Protein AF-A0A1V4TL52-F1 (afdb_monomer)

Structure (mmCIF, N/CA/C/O backbone):
data_AF-A0A1V4TL52-F1
#
_entry.id   AF-A0A1V4TL52-F1
#
loop_
_atom_site.group_PDB
_atom_site.id
_atom_site.type_symbol
_atom_site.label_atom_id
_atom_site.label_alt_id
_atom_site.label_comp_id
_atom_site.label_asym_id
_atom_site.label_entity_id
_atom_site.label_seq_id
_atom_site.pdbx_PDB_ins_code
_atom_site.Cartn_x
_atom_site.Cartn_y
_atom_site.Cartn_z
_atom_site.occupancy
_atom_site.B_iso_or_equiv
_atom_site.auth_seq_id
_atom_site.auth_comp_id
_atom_site.auth_asym_id
_atom_site.auth_atom_id
_atom_site.pdbx_PDB_model_num
ATOM 1 N N . MET A 1 1 ? -13.283 58.866 75.489 1.00 41.91 1 MET A N 1
ATOM 2 C CA . MET A 1 1 ? -12.447 57.645 75.490 1.00 41.91 1 MET A CA 1
ATOM 3 C C . MET A 1 1 ? -13.257 56.533 74.838 1.00 41.91 1 MET A C 1
ATOM 5 O O . MET A 1 1 ? -14.297 56.174 75.373 1.00 41.91 1 MET A O 1
ATOM 9 N N . ALA A 1 2 ? -12.871 56.086 73.641 1.00 46.09 2 ALA A N 1
ATOM 10 C CA . ALA A 1 2 ? -13.630 55.109 72.857 1.00 46.09 2 ALA A CA 1
ATOM 11 C C . ALA A 1 2 ? -13.281 53.674 73.290 1.00 46.09 2 ALA A C 1
ATOM 13 O O . ALA A 1 2 ? -12.111 53.292 73.280 1.00 46.09 2 ALA A O 1
ATOM 14 N N . GLN A 1 3 ? -14.285 52.883 73.674 1.00 52.75 3 GLN A N 1
ATOM 15 C CA . GLN A 1 3 ? -14.111 51.468 74.007 1.00 52.75 3 GLN A CA 1
ATOM 16 C C . GLN A 1 3 ? -13.922 50.651 72.722 1.00 52.75 3 GLN A C 1
ATOM 18 O O . GLN A 1 3 ? -14.828 50.528 71.899 1.00 52.75 3 GLN A O 1
ATOM 23 N N . LYS A 1 4 ? -12.726 50.086 72.543 1.00 55.16 4 LYS A N 1
ATOM 24 C CA . LYS A 1 4 ? -12.417 49.138 71.467 1.00 55.16 4 LYS A CA 1
ATOM 25 C C . LYS A 1 4 ? -13.106 47.801 71.787 1.00 55.16 4 LYS A C 1
ATOM 27 O O . LYS A 1 4 ? -12.686 47.112 72.715 1.00 55.16 4 LYS A O 1
ATOM 32 N N . LYS A 1 5 ? -14.149 47.427 71.034 1.00 58.94 5 LYS A N 1
ATOM 33 C CA . LYS A 1 5 ? -14.728 46.070 71.080 1.00 58.94 5 LYS A CA 1
ATOM 34 C C . LYS A 1 5 ? -13.648 45.053 70.686 1.00 58.94 5 LYS A C 1
ATOM 36 O O . LYS A 1 5 ? -13.069 45.160 69.605 1.00 58.94 5 LYS A O 1
ATOM 41 N N . ARG A 1 6 ? -13.356 44.092 71.568 1.00 60.69 6 ARG A N 1
ATOM 42 C CA . ARG A 1 6 ? -12.510 42.930 71.254 1.00 60.69 6 ARG A CA 1
ATOM 43 C C . ARG A 1 6 ? -13.264 42.038 70.263 1.00 60.69 6 ARG A C 1
ATOM 45 O O . ARG A 1 6 ? -14.426 41.731 70.502 1.00 60.69 6 ARG A O 1
ATOM 52 N N . LYS A 1 7 ? -12.610 41.666 69.159 1.00 60.72 7 LYS A N 1
ATOM 53 C CA . LYS A 1 7 ? -13.097 40.624 68.245 1.00 60.72 7 LYS A CA 1
ATOM 54 C C . LYS A 1 7 ? -13.048 39.283 68.977 1.00 60.72 7 LYS A C 1
ATOM 56 O O . LYS A 1 7 ? -12.022 38.972 69.582 1.00 60.72 7 LYS A O 1
ATOM 61 N N . GLU A 1 8 ? -14.146 38.539 68.944 1.00 62.44 8 GLU A N 1
ATOM 62 C CA . GLU A 1 8 ? -14.187 37.154 69.416 1.00 62.44 8 GLU A CA 1
ATOM 63 C C . GLU A 1 8 ? -13.301 36.280 68.511 1.00 62.44 8 GLU A C 1
ATOM 65 O O . GLU A 1 8 ? -13.215 36.548 67.309 1.00 62.44 8 GLU A O 1
ATOM 70 N N . PRO A 1 9 ? -12.578 35.295 69.069 1.00 55.62 9 PRO A N 1
ATOM 71 C CA . PRO A 1 9 ? -11.719 34.425 68.279 1.00 55.62 9 PRO A CA 1
ATOM 72 C C . PRO A 1 9 ? -12.574 33.502 67.402 1.00 55.62 9 PRO A C 1
ATOM 74 O O . PRO A 1 9 ? -13.480 32.838 67.899 1.00 55.62 9 PRO A O 1
ATOM 77 N N . GLU A 1 10 ? -12.281 33.460 66.101 1.00 63.28 10 GLU A N 1
ATOM 78 C CA . GLU A 1 10 ? -12.898 32.519 65.162 1.00 63.28 10 GLU A CA 1
ATOM 79 C C . GLU A 1 10 ? -12.601 31.082 65.615 1.00 63.28 10 GLU A C 1
ATOM 81 O O . GLU A 1 10 ? -11.440 30.667 65.695 1.00 63.28 10 GLU A O 1
ATOM 86 N N . VAL A 1 11 ? -13.658 30.336 65.949 1.00 62.59 11 VAL A N 1
ATOM 87 C CA . VAL A 1 11 ? -13.583 28.910 66.271 1.00 62.59 11 VAL A CA 1
ATOM 88 C C . VAL A 1 11 ? -13.158 28.188 64.998 1.00 62.59 11 VAL A C 1
ATOM 90 O O . VAL A 1 11 ? -13.919 28.099 64.039 1.00 62.59 11 VAL A O 1
ATOM 93 N N . LYS A 1 12 ? -11.913 27.712 64.967 1.00 63.69 12 LYS A N 1
ATOM 94 C CA . LYS A 1 12 ? -11.440 26.828 63.905 1.00 63.69 12 LYS A CA 1
ATOM 95 C C . LYS A 1 12 ? -12.117 25.483 64.118 1.00 63.69 12 LYS A C 1
ATOM 97 O O . LYS A 1 12 ? -11.767 24.778 65.058 1.00 63.69 12 LYS A O 1
ATOM 102 N N . GLU A 1 13 ? -13.103 25.162 63.288 1.00 66.12 13 GLU A N 1
ATOM 103 C CA . GLU A 1 13 ? -13.654 23.812 63.238 1.00 66.12 13 GLU A CA 1
ATOM 104 C C . GLU A 1 13 ? -12.515 22.860 62.857 1.00 66.12 13 GLU A C 1
ATOM 106 O O . GLU A 1 13 ? -11.982 22.902 61.745 1.00 66.12 13 GLU A O 1
ATOM 111 N N . GLU A 1 14 ? -12.062 22.066 63.824 1.00 67.25 14 GLU A N 1
ATOM 112 C CA . GLU A 1 14 ? -11.074 21.023 63.587 1.00 67.25 14 GLU A CA 1
ATOM 113 C C . GLU A 1 14 ? -11.709 19.991 62.653 1.00 67.25 14 GLU A C 1
ATOM 115 O O . GLU A 1 14 ? -12.677 19.319 63.009 1.00 67.25 14 GLU A O 1
ATOM 120 N N . TYR A 1 15 ? -11.195 19.904 61.424 1.00 72.81 15 TYR A N 1
ATOM 121 C CA . TYR A 1 15 ? -11.652 18.924 60.447 1.00 72.81 15 TYR A CA 1
ATOM 122 C C . TYR A 1 15 ? -11.396 17.519 60.994 1.00 72.81 15 TYR A C 1
ATOM 124 O O . TYR A 1 15 ? -10.259 17.046 61.024 1.00 72.81 15 TYR A O 1
ATOM 132 N N . ASN A 1 16 ? -12.462 16.858 61.439 1.00 72.62 16 ASN A N 1
ATOM 133 C CA . ASN A 1 16 ? -12.396 15.485 61.904 1.00 72.62 16 ASN A CA 1
ATOM 134 C C . ASN A 1 16 ? -12.683 14.563 60.715 1.00 72.62 16 ASN A C 1
ATOM 136 O O . ASN A 1 16 ? -13.831 14.405 60.295 1.00 72.62 16 ASN A O 1
ATOM 140 N N . PHE A 1 17 ? -11.623 14.006 60.127 1.00 80.44 17 PHE A N 1
ATOM 141 C CA . PHE A 1 17 ? -11.746 13.061 59.022 1.00 80.44 17 PHE A CA 1
ATOM 142 C C . PHE A 1 17 ? -12.482 11.808 59.506 1.00 80.44 17 PHE A C 1
ATOM 144 O O . PHE A 1 17 ? -11.964 11.048 60.323 1.00 80.44 17 PHE A O 1
ATOM 151 N N . THR A 1 18 ? -13.684 11.580 58.982 1.00 79.81 18 THR A N 1
ATOM 152 C CA . THR A 1 18 ? -14.357 10.285 59.076 1.00 79.81 18 THR A CA 1
ATOM 153 C C . THR A 1 18 ? -14.133 9.561 57.751 1.00 79.81 18 THR A C 1
ATOM 155 O O . THR A 1 18 ? -14.510 10.095 56.703 1.00 79.81 18 THR A O 1
ATOM 158 N N . PRO A 1 19 ? -13.469 8.390 57.750 1.00 77.50 19 PRO A N 1
ATOM 159 C CA . PRO A 1 19 ? -13.332 7.603 56.536 1.00 77.50 19 PRO A CA 1
ATOM 160 C C . PRO A 1 19 ? -14.730 7.286 55.982 1.00 77.50 19 PRO A C 1
ATOM 162 O O . PRO A 1 19 ? -15.601 6.898 56.766 1.00 77.50 19 PRO A O 1
ATOM 165 N N . PRO A 1 20 ? -14.970 7.449 54.669 1.00 80.94 20 PRO A N 1
ATOM 166 C CA . PRO A 1 20 ? -16.205 6.990 54.049 1.00 80.94 20 PRO A CA 1
ATOM 167 C C . PRO A 1 20 ? -16.373 5.488 54.279 1.00 80.94 20 PRO A C 1
ATOM 169 O O . PRO A 1 20 ? -15.396 4.741 54.192 1.00 80.94 20 PRO A O 1
ATOM 172 N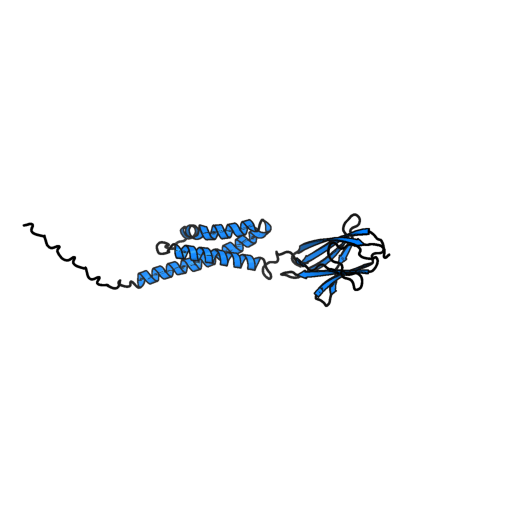 N . ASP A 1 21 ? -17.599 5.047 54.540 1.00 83.94 21 ASP A N 1
ATOM 173 C CA . ASP A 1 21 ? -17.884 3.623 54.697 1.00 83.94 21 ASP A CA 1
ATOM 174 C C . ASP A 1 21 ? -17.832 2.941 53.321 1.00 83.94 21 ASP A C 1
ATOM 176 O O . ASP A 1 21 ? -18.478 3.386 52.366 1.00 83.94 21 ASP A O 1
ATOM 180 N N . PHE A 1 22 ? -17.012 1.900 53.182 1.00 86.75 22 PHE A N 1
ATOM 181 C CA . PHE A 1 22 ? -16.813 1.225 51.901 1.00 86.75 22 PHE A CA 1
ATOM 182 C C . PHE A 1 22 ? -17.947 0.230 51.639 1.00 86.75 22 PHE A C 1
ATOM 184 O O . PHE A 1 22 ? -18.070 -0.785 52.322 1.00 86.75 22 PHE A O 1
ATOM 191 N N . ASN A 1 23 ? -18.763 0.498 50.618 1.00 89.06 23 ASN A N 1
ATOM 192 C CA . ASN A 1 23 ? -19.806 -0.423 50.174 1.00 89.06 23 ASN A CA 1
ATOM 193 C C . ASN A 1 23 ? -19.263 -1.401 49.120 1.00 89.06 23 ASN A C 1
ATOM 195 O O . ASN A 1 23 ? -19.214 -1.089 47.929 1.00 89.06 23 ASN A O 1
ATOM 199 N N . GLU A 1 24 ? -18.891 -2.605 49.558 1.00 88.88 24 GLU A N 1
ATOM 200 C CA . GLU A 1 24 ? -18.339 -3.661 48.698 1.00 88.88 24 GLU A CA 1
ATOM 201 C C . GLU A 1 24 ? -19.239 -4.014 47.506 1.00 88.88 24 GLU A C 1
ATOM 203 O O . GLU A 1 24 ? -18.756 -4.167 46.385 1.00 88.88 24 GLU A O 1
ATOM 208 N N . LYS A 1 25 ? -20.555 -4.144 47.718 1.00 88.81 25 LYS A N 1
ATOM 209 C CA . LYS A 1 25 ? -21.474 -4.621 46.675 1.00 88.81 25 LYS A CA 1
ATOM 210 C C . LYS A 1 25 ? -21.621 -3.608 45.542 1.00 88.81 25 LYS A C 1
ATOM 212 O O . LYS A 1 25 ? -21.533 -3.972 44.374 1.00 88.81 25 LYS A O 1
ATOM 217 N N . GLU A 1 26 ? -21.829 -2.346 45.896 1.00 86.38 26 GLU A N 1
ATOM 218 C CA . GLU A 1 26 ? -21.957 -1.251 44.931 1.00 86.38 26 GLU A CA 1
ATOM 219 C C . GLU A 1 26 ? -20.654 -1.040 44.153 1.00 86.38 26 GLU A C 1
ATOM 221 O O . GLU A 1 26 ? -20.673 -0.851 42.935 1.00 86.38 26 GLU A O 1
ATOM 226 N N . PHE A 1 27 ? -19.514 -1.154 44.841 1.00 87.88 27 PHE A N 1
ATOM 227 C CA . PHE A 1 27 ? -18.204 -1.123 44.206 1.00 87.88 27 PHE A CA 1
ATOM 228 C C . PHE A 1 27 ? -18.050 -2.245 43.168 1.00 87.88 27 PHE A C 1
ATOM 230 O O . PHE A 1 27 ? -17.696 -1.977 42.020 1.00 87.88 27 PHE A O 1
ATOM 237 N N . LEU A 1 28 ? -18.388 -3.488 43.531 1.00 89.94 28 LEU A N 1
ATOM 238 C CA . LEU A 1 28 ? -18.322 -4.629 42.613 1.00 89.94 28 LEU A CA 1
ATOM 239 C C . LEU A 1 28 ? -19.269 -4.472 41.413 1.00 89.94 28 LEU A C 1
ATOM 241 O O . LEU A 1 28 ? -18.884 -4.777 40.285 1.00 89.94 28 LEU A O 1
ATOM 245 N N . GLU A 1 29 ? -20.495 -3.985 41.615 1.00 89.31 29 GLU A N 1
ATOM 246 C CA . GLU A 1 29 ? -21.457 -3.747 40.528 1.00 89.31 29 GLU A CA 1
ATOM 247 C C . GLU A 1 29 ? -20.968 -2.664 39.549 1.00 89.31 29 GLU A C 1
ATOM 249 O O . GLU A 1 29 ? -21.075 -2.844 38.326 1.00 89.31 29 GLU A O 1
ATOM 254 N N . LYS A 1 30 ? -20.364 -1.581 40.061 1.00 88.38 30 LYS A N 1
ATOM 255 C CA . LYS A 1 30 ? -19.697 -0.553 39.245 1.00 88.38 30 LYS A CA 1
ATOM 256 C C . LYS A 1 30 ? -18.554 -1.155 38.427 1.00 88.38 30 LYS A C 1
ATOM 258 O O . LYS A 1 30 ? -18.523 -0.976 37.208 1.00 88.38 30 LYS A O 1
ATOM 263 N N . ASP A 1 31 ? -17.659 -1.906 39.061 1.00 89.31 31 ASP A N 1
ATOM 264 C CA . ASP A 1 31 ? -16.495 -2.501 38.396 1.00 89.31 31 ASP A CA 1
ATOM 265 C C . ASP A 1 31 ? -16.894 -3.518 37.321 1.00 89.31 31 ASP A C 1
ATOM 267 O O . ASP A 1 31 ? -16.340 -3.515 36.217 1.00 89.31 31 ASP A O 1
ATOM 271 N N . ILE A 1 32 ? -17.913 -4.343 37.581 1.00 90.00 32 ILE A N 1
ATOM 272 C CA . ILE A 1 32 ? -18.458 -5.282 36.590 1.00 90.00 32 ILE A CA 1
ATOM 273 C C . ILE A 1 32 ? -19.017 -4.521 35.385 1.00 90.00 32 ILE A C 1
ATOM 275 O O . ILE A 1 32 ? -18.804 -4.923 34.240 1.00 90.00 32 ILE A O 1
ATOM 279 N N . THR A 1 33 ? -19.731 -3.425 35.624 1.00 89.81 33 THR A N 1
ATOM 280 C CA . THR A 1 33 ? -20.352 -2.609 34.575 1.00 89.81 33 THR A CA 1
ATOM 281 C C . THR A 1 33 ? -19.311 -1.922 33.694 1.00 89.81 33 THR A C 1
ATOM 283 O O . THR A 1 33 ? -19.378 -1.998 32.462 1.00 89.81 33 THR A O 1
ATOM 286 N N . VAL A 1 34 ? -18.297 -1.314 34.311 1.00 90.50 34 VAL A N 1
ATOM 287 C CA . VAL A 1 34 ? -17.156 -0.724 33.603 1.00 90.50 34 VAL A CA 1
ATOM 288 C C . VAL A 1 34 ? -16.436 -1.792 32.778 1.00 90.50 34 VAL A C 1
ATOM 290 O O . VAL A 1 34 ? -16.244 -1.608 31.576 1.00 90.50 34 VAL A O 1
ATOM 293 N N . THR A 1 35 ? -16.128 -2.942 33.382 1.00 91.12 35 THR A N 1
ATOM 294 C CA . THR A 1 35 ? -15.457 -4.063 32.705 1.00 91.12 35 THR A CA 1
ATOM 295 C C . THR A 1 35 ? -16.255 -4.576 31.506 1.00 91.12 35 THR A C 1
ATOM 297 O O . THR A 1 35 ? -15.706 -4.735 30.416 1.00 91.12 35 THR A O 1
ATOM 300 N N . LYS A 1 36 ? -17.570 -4.777 31.659 1.00 91.88 36 LYS A N 1
ATOM 301 C CA . LYS A 1 36 ? -18.457 -5.173 30.552 1.00 91.88 36 LYS A CA 1
ATOM 302 C C . LYS A 1 36 ? -18.422 -4.159 29.415 1.00 91.88 36 LYS A C 1
ATOM 304 O O . LYS A 1 36 ? -18.361 -4.554 28.255 1.00 91.88 36 LYS A O 1
ATOM 309 N N . THR A 1 37 ? -18.425 -2.868 29.741 1.00 93.00 37 THR A N 1
ATOM 310 C CA . THR A 1 37 ? -18.363 -1.795 28.743 1.00 93.00 37 THR A CA 1
ATOM 311 C C . THR A 1 37 ? -17.054 -1.857 27.958 1.00 93.00 37 THR A C 1
ATOM 313 O O . THR A 1 37 ? -17.075 -1.759 26.733 1.00 93.00 37 THR A O 1
ATOM 316 N N . VAL A 1 38 ? -15.923 -2.099 28.625 1.00 93.81 38 VAL A N 1
ATOM 317 C CA . VAL A 1 38 ? -14.621 -2.289 27.962 1.00 93.81 38 VAL A CA 1
ATOM 318 C C . VAL A 1 38 ? -14.657 -3.493 27.013 1.00 93.81 38 VAL A C 1
ATOM 320 O O . VAL A 1 38 ? -14.319 -3.356 25.839 1.00 93.81 38 VAL A O 1
ATOM 323 N N . LEU A 1 39 ? -15.115 -4.657 27.488 1.00 95.00 39 LEU A N 1
ATOM 324 C CA . LEU A 1 39 ? -15.154 -5.889 26.689 1.00 95.00 39 LEU A CA 1
ATOM 325 C C . LEU A 1 39 ? -16.071 -5.767 25.466 1.00 95.00 39 LEU A C 1
ATOM 327 O O . LEU A 1 39 ? -15.687 -6.147 24.363 1.00 95.00 39 LEU A O 1
ATOM 331 N N . ILE A 1 40 ? -17.266 -5.200 25.642 1.00 95.06 40 ILE A N 1
ATOM 332 C CA . ILE A 1 40 ? -18.206 -4.975 24.537 1.00 95.06 40 ILE A CA 1
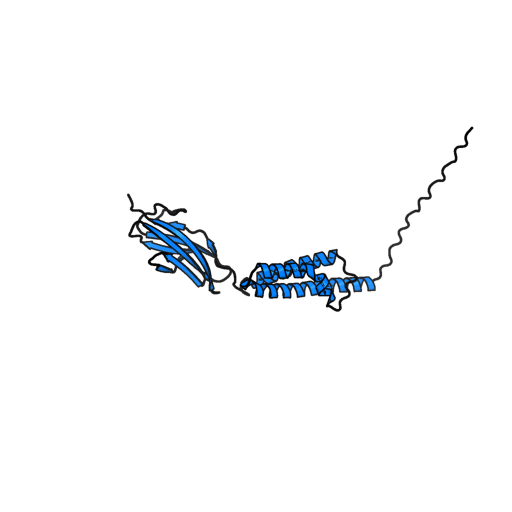ATOM 333 C C . ILE A 1 40 ? -17.630 -3.957 23.545 1.00 95.06 40 ILE A C 1
ATOM 335 O O . ILE A 1 40 ? -17.750 -4.160 22.340 1.00 95.06 40 ILE A O 1
ATOM 339 N N . SER A 1 41 ? -16.957 -2.903 24.020 1.00 96.69 41 SER A N 1
ATOM 340 C CA . SER A 1 41 ? -16.288 -1.931 23.143 1.00 96.69 41 SER A CA 1
ATOM 341 C C . SER A 1 41 ? -15.205 -2.601 22.299 1.00 96.69 41 SER A C 1
ATOM 343 O O . SER A 1 41 ? -15.131 -2.356 21.100 1.00 96.69 41 SER A O 1
ATOM 345 N N . ALA A 1 42 ? -14.409 -3.496 22.890 1.00 97.62 42 ALA A N 1
ATOM 346 C CA . ALA A 1 42 ? -13.421 -4.279 22.155 1.00 97.62 42 ALA A CA 1
ATOM 347 C C . ALA A 1 42 ? -14.064 -5.187 21.090 1.00 97.62 42 ALA A C 1
ATOM 349 O O . ALA A 1 42 ? -13.603 -5.212 19.952 1.00 97.62 42 ALA A O 1
ATOM 350 N N . LEU A 1 43 ? -15.159 -5.883 21.416 1.00 97.25 43 LEU A N 1
ATOM 351 C CA . LEU A 1 43 ? -15.884 -6.708 20.441 1.00 97.25 43 LEU A CA 1
ATOM 352 C C . LEU A 1 43 ? -16.464 -5.874 19.291 1.00 97.25 43 LEU A C 1
ATOM 354 O O . LEU A 1 43 ? -16.333 -6.252 18.128 1.00 97.25 43 LEU A O 1
ATOM 358 N N . LEU A 1 44 ? -17.066 -4.723 19.599 1.00 97.19 44 LEU A N 1
ATOM 359 C CA . LEU A 1 44 ? -17.563 -3.801 18.579 1.00 97.19 44 LEU A CA 1
ATOM 360 C C . LEU A 1 44 ? -16.421 -3.268 17.707 1.00 97.19 44 LEU A C 1
ATOM 362 O O . LEU A 1 44 ? -16.603 -3.148 16.501 1.00 97.19 44 LEU A O 1
ATOM 366 N N . ALA A 1 45 ? -15.245 -3.001 18.276 1.00 98.50 45 ALA A N 1
ATOM 367 C CA . ALA A 1 45 ? -14.082 -2.557 17.514 1.00 98.50 45 ALA A CA 1
ATOM 368 C C . ALA A 1 45 ? -13.642 -3.604 16.483 1.00 98.50 45 ALA A C 1
ATOM 370 O O . ALA A 1 45 ? -13.379 -3.255 15.336 1.00 98.50 45 ALA A O 1
ATOM 371 N N . VAL A 1 46 ? -13.638 -4.890 16.855 1.00 98.38 46 VAL A N 1
ATOM 372 C CA . VAL A 1 46 ? -13.363 -5.986 15.910 1.00 98.38 46 VAL A CA 1
ATOM 373 C C . VAL A 1 46 ? -14.390 -5.993 14.776 1.00 98.38 46 VAL A C 1
ATOM 375 O O . VAL A 1 46 ? -14.005 -6.044 13.611 1.00 98.38 46 VAL A O 1
ATOM 378 N N . ILE A 1 47 ? -15.684 -5.873 15.094 1.00 98.12 47 ILE A N 1
ATOM 379 C CA . ILE A 1 47 ? -16.752 -5.814 14.083 1.00 98.12 47 ILE A CA 1
ATOM 380 C C . ILE A 1 47 ? -16.544 -4.619 13.146 1.00 98.12 47 ILE A C 1
ATOM 382 O O . ILE A 1 47 ? -16.603 -4.778 11.932 1.00 98.12 47 ILE A O 1
ATOM 386 N N . PHE 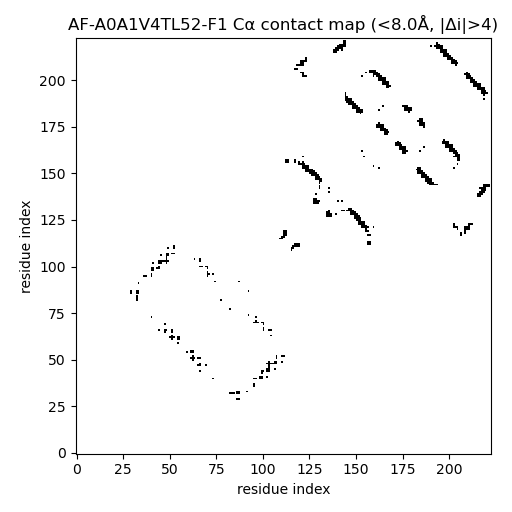A 1 48 ? -16.263 -3.433 13.686 1.00 98.38 48 PHE A N 1
ATOM 387 C CA . PHE A 1 48 ? -16.037 -2.231 12.886 1.00 98.38 48 PHE A CA 1
ATOM 388 C C . PHE A 1 48 ? -14.775 -2.328 12.026 1.00 98.38 48 PHE A C 1
ATOM 390 O O . PHE A 1 48 ? -14.809 -1.884 10.885 1.00 98.38 48 PHE A O 1
ATOM 397 N N . GLY A 1 49 ? -13.696 -2.942 12.523 1.00 98.25 49 GLY A N 1
ATOM 398 C CA . GLY A 1 49 ? -12.490 -3.203 11.732 1.00 98.25 49 GLY A CA 1
ATOM 399 C C . GLY A 1 49 ? -12.761 -4.137 10.548 1.00 98.25 49 GLY A C 1
ATOM 400 O O . GLY A 1 49 ? -12.332 -3.861 9.431 1.00 98.25 49 GLY A O 1
ATOM 401 N N . VAL A 1 50 ? -13.550 -5.195 10.762 1.00 97.50 50 VAL A N 1
ATOM 402 C CA . VAL A 1 50 ? -13.992 -6.105 9.690 1.00 97.50 50 VAL A CA 1
ATOM 403 C C . VAL A 1 50 ? -14.909 -5.390 8.693 1.00 97.50 50 VAL A C 1
ATOM 405 O O . VAL A 1 50 ? -14.753 -5.548 7.487 1.00 97.50 50 VAL A O 1
ATOM 408 N N . VAL A 1 51 ? -15.855 -4.571 9.162 1.00 97.19 51 VAL A N 1
ATOM 409 C CA . VAL A 1 51 ? -16.728 -3.791 8.269 1.00 97.19 51 VAL A CA 1
ATOM 410 C C . VAL A 1 51 ? -15.917 -2.772 7.464 1.00 97.19 51 VAL A C 1
ATOM 412 O O . VAL A 1 51 ? -16.159 -2.626 6.270 1.00 97.19 51 VAL A O 1
ATOM 415 N N . ALA A 1 52 ? -14.931 -2.110 8.077 1.00 97.38 52 ALA A N 1
ATOM 416 C CA . ALA A 1 52 ? -14.038 -1.181 7.390 1.00 97.38 52 ALA A CA 1
ATOM 417 C C . ALA A 1 52 ? -13.237 -1.875 6.277 1.00 97.38 52 ALA A C 1
ATOM 419 O O . ALA A 1 52 ? -13.123 -1.315 5.187 1.00 97.38 52 ALA A O 1
ATOM 420 N N . TYR A 1 53 ? -12.788 -3.117 6.494 1.00 95.88 53 TYR A N 1
ATOM 421 C CA . TYR A 1 53 ? -12.129 -3.920 5.460 1.00 95.88 53 TYR A CA 1
ATOM 422 C C . TYR A 1 53 ? -12.977 -4.047 4.186 1.00 95.88 53 TYR A C 1
ATOM 424 O O . TYR A 1 53 ? -12.491 -3.722 3.106 1.00 95.88 53 TYR A O 1
ATOM 432 N N . PHE A 1 54 ? -14.268 -4.367 4.303 1.00 93.56 54 PHE A N 1
ATOM 433 C CA . PHE A 1 54 ? -15.175 -4.459 3.147 1.00 93.56 54 PHE A CA 1
ATOM 434 C C . PHE A 1 54 ? -15.453 -3.125 2.437 1.00 93.56 54 PHE A C 1
ATOM 436 O O . PHE A 1 54 ? -16.033 -3.115 1.355 1.00 93.56 54 PHE A O 1
ATOM 443 N N . THR A 1 55 ? -15.069 -1.990 3.026 1.00 94.38 55 THR A N 1
ATOM 444 C CA . THR A 1 55 ? -15.194 -0.674 2.375 1.00 94.38 55 THR A CA 1
ATOM 445 C C . THR A 1 55 ? -13.938 -0.254 1.612 1.00 94.38 55 THR A C 1
ATOM 447 O O . THR A 1 55 ? -13.979 0.753 0.902 1.00 94.38 55 THR A O 1
ATOM 450 N N . THR A 1 56 ? -12.842 -1.014 1.733 1.00 90.06 56 THR A N 1
ATOM 451 C CA . THR A 1 56 ? -11.522 -0.657 1.186 1.00 90.06 56 THR A CA 1
ATOM 452 C C . THR A 1 56 ? -11.562 -0.491 -0.333 1.00 90.06 56 THR A C 1
ATOM 454 O O . THR A 1 56 ? -11.068 0.519 -0.829 1.00 90.06 56 THR A O 1
ATOM 457 N N . ASP A 1 57 ? -12.253 -1.389 -1.043 1.00 86.00 57 ASP A N 1
ATOM 458 C CA . ASP A 1 57 ? -12.379 -1.352 -2.510 1.00 86.00 57 ASP A CA 1
ATOM 459 C C . ASP A 1 57 ? -13.148 -0.123 -3.023 1.00 86.00 57 ASP A C 1
ATOM 461 O O . ASP A 1 57 ? -13.001 0.283 -4.173 1.00 86.00 57 ASP A O 1
ATOM 465 N N . ILE A 1 58 ? -13.995 0.478 -2.179 1.00 89.88 58 ILE A N 1
ATOM 466 C CA . ILE A 1 58 ? -14.768 1.674 -2.532 1.00 89.88 58 ILE A CA 1
ATOM 467 C C . ILE A 1 58 ? -13.934 2.921 -2.243 1.00 89.88 58 ILE A C 1
ATOM 469 O O . ILE A 1 58 ? -13.765 3.790 -3.098 1.00 89.88 58 ILE A O 1
ATOM 473 N N . SER A 1 59 ? -13.471 3.050 -1.000 1.00 90.69 59 SER A N 1
ATOM 474 C CA . SER A 1 59 ? -12.603 4.136 -0.567 1.00 90.69 59 SER A CA 1
ATOM 475 C C . SER A 1 59 ? -12.072 3.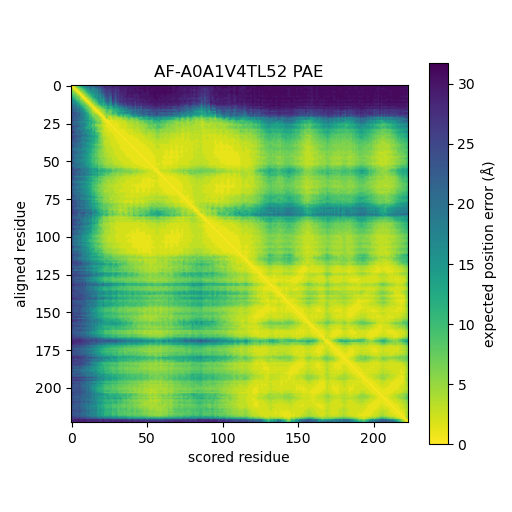861 0.832 1.00 90.69 59 SER A C 1
ATOM 477 O O . SER A 1 59 ? -12.843 3.744 1.789 1.00 90.69 59 SER A O 1
ATOM 479 N N . PHE A 1 60 ? -10.750 3.920 0.981 1.00 90.25 60 PHE A N 1
ATOM 480 C CA . PHE A 1 60 ? -10.085 3.873 2.283 1.00 90.25 60 PHE A CA 1
ATOM 481 C C . PHE A 1 60 ? -10.645 4.918 3.272 1.00 90.25 60 PHE A C 1
ATOM 483 O O . PHE A 1 60 ? -10.787 4.665 4.463 1.00 90.25 60 PHE A O 1
ATOM 490 N N . VAL A 1 61 ? -11.053 6.099 2.799 1.00 95.44 61 VAL A N 1
ATOM 491 C CA . VAL A 1 61 ? -11.578 7.157 3.681 1.00 95.44 61 VAL A CA 1
ATOM 492 C C . VAL A 1 61 ? -12.897 6.748 4.346 1.00 95.44 61 VAL A C 1
ATOM 494 O O . VAL A 1 61 ? -13.140 7.122 5.492 1.00 95.44 61 VAL A O 1
ATOM 497 N N . ILE A 1 62 ? -13.736 5.959 3.669 1.00 96.00 62 ILE A N 1
ATOM 498 C CA . ILE A 1 62 ? -15.026 5.509 4.212 1.00 96.00 62 ILE A CA 1
ATOM 499 C C . ILE A 1 62 ? -14.803 4.589 5.417 1.00 96.00 62 ILE A C 1
ATOM 501 O O . ILE A 1 62 ? -15.428 4.803 6.456 1.00 96.00 62 ILE A O 1
ATOM 505 N N . GLY A 1 63 ? -13.882 3.626 5.313 1.00 96.44 63 GLY A N 1
ATOM 506 C CA . GLY A 1 63 ? -13.530 2.729 6.417 1.00 96.44 63 GLY A CA 1
ATOM 507 C C . GLY A 1 63 ? -12.985 3.485 7.627 1.00 96.44 63 GLY A C 1
ATOM 508 O O . GLY A 1 63 ? -13.428 3.267 8.757 1.00 96.44 63 GLY A O 1
ATOM 509 N N . LEU A 1 64 ? -12.108 4.466 7.392 1.00 96.94 64 LEU A N 1
ATOM 510 C CA . LEU A 1 64 ? -11.568 5.305 8.461 1.00 96.94 64 LEU A CA 1
ATOM 511 C C . LEU A 1 64 ? -12.665 6.133 9.145 1.00 96.94 64 LEU A C 1
ATOM 513 O O . LEU A 1 64 ? -12.731 6.179 10.375 1.00 96.94 64 LEU A O 1
ATOM 517 N N . LEU A 1 65 ? -13.547 6.766 8.366 1.00 97.62 65 LEU A N 1
ATOM 518 C CA . LEU A 1 65 ? -14.672 7.530 8.906 1.00 97.62 65 LEU A CA 1
ATOM 519 C C . LEU A 1 65 ? -15.628 6.639 9.699 1.00 97.62 65 LEU A C 1
ATOM 521 O O . LEU A 1 65 ? -16.086 7.057 10.758 1.00 97.62 65 LEU A O 1
ATOM 525 N N . LEU A 1 66 ? -15.893 5.415 9.240 1.00 97.56 66 LEU A N 1
ATOM 526 C CA . LEU A 1 66 ? -16.729 4.448 9.949 1.00 97.56 66 LEU A CA 1
ATOM 527 C C . LEU A 1 66 ? -16.159 4.125 11.337 1.00 97.56 66 LEU A C 1
ATOM 529 O O . LEU A 1 66 ? -16.905 4.119 12.317 1.00 97.56 66 LEU A O 1
ATOM 533 N N . ILE A 1 67 ? -14.841 3.940 11.450 1.00 98.25 67 ILE A N 1
ATOM 534 C CA . ILE A 1 67 ? -14.168 3.697 12.734 1.00 98.25 67 ILE A CA 1
ATOM 535 C C . ILE A 1 67 ? -14.207 4.945 13.628 1.00 98.25 67 ILE A C 1
ATOM 537 O O . ILE A 1 67 ? -14.537 4.837 14.809 1.00 98.25 67 ILE A O 1
ATOM 541 N N . VAL A 1 68 ? -13.911 6.134 13.090 1.00 97.94 68 VAL A N 1
ATOM 542 C CA . VAL A 1 68 ? -13.932 7.394 13.861 1.00 97.94 68 VAL A CA 1
ATOM 543 C C . VAL A 1 68 ? -15.339 7.701 14.371 1.00 97.94 68 VAL A C 1
ATOM 545 O O . VAL A 1 68 ? -15.525 7.983 15.556 1.00 97.94 68 VAL A O 1
ATOM 548 N N . VAL A 1 69 ? -16.342 7.613 13.494 1.00 97.50 69 VAL A N 1
ATOM 549 C CA . VAL A 1 69 ? -17.746 7.811 13.862 1.00 97.50 69 VAL A CA 1
ATOM 550 C C . VAL A 1 69 ? -18.172 6.751 14.867 1.00 97.50 69 VAL A C 1
ATOM 552 O O . VAL A 1 69 ? -18.798 7.114 15.851 1.00 97.50 69 VAL A O 1
ATOM 555 N N . GLY A 1 70 ? -17.783 5.484 14.697 1.00 96.94 70 GLY A N 1
ATOM 556 C CA . GLY A 1 70 ? -18.043 4.420 15.671 1.00 96.94 70 GLY A CA 1
ATOM 557 C C . GLY A 1 70 ? -17.456 4.708 17.056 1.00 96.94 70 GLY A C 1
ATOM 558 O O . GLY A 1 70 ? -18.154 4.569 18.059 1.00 96.94 70 GLY A O 1
ATOM 559 N N . ALA A 1 71 ? -16.211 5.191 17.116 1.00 97.00 71 ALA A N 1
ATOM 560 C CA . ALA A 1 71 ? -15.529 5.535 18.364 1.00 97.00 71 ALA A CA 1
ATOM 561 C C . ALA A 1 71 ? -16.222 6.687 19.108 1.00 97.00 71 ALA A C 1
ATOM 563 O O . ALA A 1 71 ? -16.409 6.622 20.323 1.00 97.00 71 ALA A O 1
ATOM 564 N N . VAL A 1 72 ? -16.639 7.731 18.383 1.00 95.62 72 VAL A N 1
ATOM 565 C CA . VAL A 1 72 ? -17.398 8.854 18.957 1.00 95.62 72 VAL A CA 1
ATOM 566 C C . VAL A 1 72 ? -18.807 8.400 19.339 1.00 95.62 72 VAL A C 1
ATOM 568 O O . VAL A 1 72 ? -19.274 8.692 20.438 1.00 95.62 72 VAL A O 1
ATOM 571 N N . ALA A 1 73 ? -19.467 7.637 18.465 1.00 95.12 73 ALA A N 1
ATOM 572 C CA . ALA A 1 73 ? -20.836 7.163 18.624 1.00 95.12 73 ALA A CA 1
ATOM 573 C C . ALA A 1 73 ? -20.993 6.069 19.696 1.00 95.12 73 ALA A C 1
ATOM 575 O O . ALA A 1 73 ? -22.120 5.709 20.033 1.00 95.12 73 ALA A O 1
ATOM 576 N N . LEU A 1 74 ? -19.894 5.555 20.259 1.00 93.94 74 LEU A N 1
ATOM 577 C CA . LEU A 1 74 ? -19.871 4.389 21.141 1.00 93.94 74 LEU A CA 1
ATOM 578 C C . LEU A 1 74 ? -20.887 4.501 22.284 1.00 93.94 74 LEU A C 1
ATOM 580 O O . LEU A 1 74 ? -21.699 3.602 22.479 1.00 93.94 74 LEU A O 1
ATOM 584 N N . LYS A 1 75 ? -20.939 5.648 22.972 1.00 91.06 75 LYS A N 1
ATOM 585 C CA . LYS A 1 75 ? -21.909 5.882 24.056 1.00 91.06 75 LYS A CA 1
ATOM 586 C C . LYS A 1 75 ? -23.364 5.724 23.598 1.00 91.06 75 LYS A C 1
ATOM 588 O O . LYS A 1 75 ? -24.175 5.188 24.347 1.00 91.06 75 LYS A O 1
ATOM 593 N N . TRP A 1 76 ? -23.696 6.181 22.391 1.00 91.88 76 TRP A N 1
ATOM 594 C CA . TRP A 1 76 ? -25.037 6.051 21.818 1.00 91.88 76 TRP A CA 1
ATOM 595 C C . TRP A 1 76 ? -25.330 4.618 21.367 1.00 91.88 76 TRP A C 1
ATOM 597 O O . TRP A 1 76 ? -26.442 4.143 21.563 1.00 91.88 76 TRP A O 1
ATOM 607 N N . ILE A 1 77 ? -24.336 3.894 20.844 1.00 91.31 77 ILE A N 1
ATOM 608 C CA . ILE A 1 77 ? -24.476 2.472 20.489 1.00 91.31 77 ILE A CA 1
ATOM 609 C C . ILE A 1 77 ? -24.843 1.645 21.730 1.00 91.31 77 ILE A C 1
ATOM 611 O O . ILE A 1 77 ? -25.742 0.807 21.681 1.00 91.31 77 ILE A O 1
ATOM 615 N N . PHE A 1 78 ? -24.208 1.924 22.871 1.00 91.00 78 PHE A N 1
ATOM 616 C CA . PHE A 1 78 ? -24.493 1.232 24.129 1.00 91.00 78 PHE A CA 1
ATOM 617 C C . PHE A 1 78 ? -25.905 1.479 24.678 1.00 91.00 78 PHE A C 1
ATOM 619 O O . PHE A 1 78 ? -26.396 0.639 25.426 1.00 91.00 78 PHE A O 1
ATOM 626 N N . GLN A 1 79 ? -26.591 2.564 24.298 1.00 87.88 79 GLN A N 1
ATOM 627 C CA . GLN A 1 79 ? -27.981 2.809 24.724 1.00 87.88 79 GLN A CA 1
ATOM 628 C C . GLN A 1 79 ? -28.963 1.764 24.180 1.00 87.88 79 GLN A C 1
ATOM 630 O O . GLN A 1 79 ? -30.052 1.605 24.726 1.00 87.88 79 GLN A O 1
ATOM 635 N N . PHE A 1 80 ? -28.583 1.040 23.126 1.00 88.00 80 PHE A N 1
ATOM 636 C CA . PHE A 1 80 ? -29.373 -0.057 22.569 1.00 88.00 80 PHE A CA 1
ATOM 637 C C . PHE A 1 80 ? -29.113 -1.402 23.261 1.00 88.00 80 PHE A C 1
ATOM 639 O O . PHE A 1 80 ? -29.773 -2.391 22.943 1.00 88.00 80 PHE A O 1
ATOM 646 N N . LEU A 1 81 ? -28.162 -1.459 24.198 1.00 88.31 81 LEU A N 1
ATOM 647 C CA . LEU A 1 81 ? -27.815 -2.667 24.936 1.00 88.31 81 LEU A CA 1
ATOM 648 C C . LEU A 1 81 ? -28.416 -2.629 26.349 1.00 88.31 81 LEU A C 1
ATOM 650 O O . LEU A 1 81 ? -28.508 -1.560 26.952 1.00 88.31 81 LEU A O 1
ATOM 654 N N . PRO A 1 82 ? -28.786 -3.786 26.926 1.00 85.75 82 PRO A N 1
ATOM 655 C CA . PRO A 1 82 ? -29.322 -3.873 28.283 1.00 85.75 82 PRO A CA 1
ATOM 656 C C . PRO A 1 82 ? -28.200 -3.771 29.337 1.00 85.75 82 PRO A C 1
ATOM 658 O O . PRO A 1 82 ? -27.997 -4.681 30.139 1.00 85.75 82 PRO A O 1
ATOM 661 N N . VAL A 1 83 ? -27.424 -2.684 29.305 1.00 84.31 83 VAL A N 1
ATOM 662 C CA . VAL A 1 83 ? -26.318 -2.400 30.231 1.00 84.31 83 VAL A CA 1
ATOM 663 C C . VAL A 1 83 ? -26.608 -1.080 30.935 1.00 84.31 83 VAL A C 1
ATOM 665 O O . VAL A 1 83 ? -26.927 -0.088 30.285 1.00 84.31 83 VAL A O 1
ATOM 668 N N . ASP A 1 84 ? -26.496 -1.056 32.262 1.00 85.06 84 ASP A N 1
ATOM 669 C CA . ASP A 1 84 ? -26.598 0.191 33.016 1.00 85.06 84 ASP A CA 1
ATOM 670 C C . ASP A 1 84 ? -25.344 1.041 32.772 1.00 85.06 84 ASP A C 1
ATOM 672 O O . ASP A 1 84 ? -24.230 0.586 32.989 1.00 85.06 84 ASP A O 1
ATOM 676 N N . LEU A 1 85 ? -25.508 2.269 32.283 1.00 85.25 85 LEU A N 1
ATOM 677 C CA . LEU A 1 85 ? -24.396 3.168 31.954 1.00 85.25 85 LEU A CA 1
ATOM 678 C C . LEU A 1 85 ? -24.212 4.278 32.998 1.00 85.25 85 LEU A C 1
ATOM 680 O 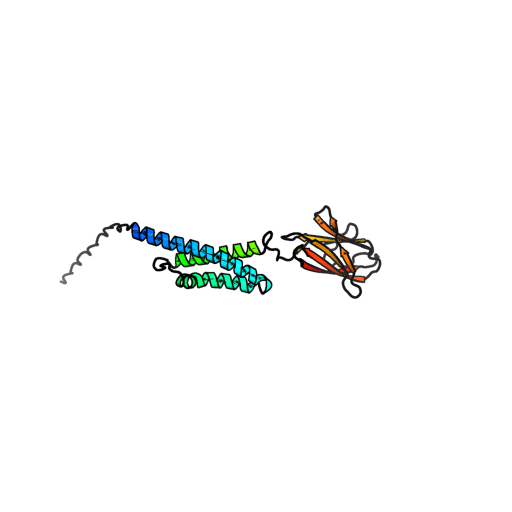O . LEU A 1 85 ? -23.342 5.133 32.827 1.00 85.25 85 LEU A O 1
ATOM 684 N N . SER A 1 86 ? -25.031 4.295 34.054 1.00 82.75 86 SER A N 1
ATOM 685 C CA . SER A 1 86 ? -25.064 5.364 35.062 1.00 82.75 86 SER A CA 1
ATOM 686 C C . SER A 1 86 ? -23.744 5.515 35.821 1.00 82.75 86 SER A C 1
ATOM 688 O O . SER A 1 86 ? -23.346 6.625 36.172 1.00 82.75 86 SER A O 1
ATOM 690 N N . SER A 1 87 ? -23.035 4.405 36.014 1.00 81.81 87 SER A N 1
ATOM 691 C CA . SER A 1 87 ? -21.778 4.330 36.755 1.00 81.81 87 SER A CA 1
ATOM 692 C C . SER A 1 87 ? -20.529 4.596 35.901 1.00 81.81 87 SER A C 1
ATOM 694 O O . SER A 1 87 ? -19.419 4.658 36.437 1.00 81.81 87 SER A O 1
ATOM 696 N N . VAL A 1 88 ? -20.687 4.775 34.580 1.00 87.44 88 VAL A N 1
ATOM 697 C CA . VAL A 1 88 ? -19.569 4.940 33.640 1.00 87.44 88 VAL A CA 1
ATOM 698 C C . VAL A 1 88 ? -19.212 6.415 33.460 1.00 87.44 88 VAL A C 1
ATOM 700 O O . VAL A 1 88 ? -19.953 7.209 32.877 1.00 87.44 88 VAL A O 1
ATOM 703 N N . GLU A 1 89 ? -18.016 6.772 33.914 1.00 91.00 89 GLU A N 1
ATOM 704 C CA . GLU A 1 89 ? -17.482 8.129 33.839 1.00 91.00 89 GLU A CA 1
ATOM 705 C C . GLU A 1 89 ? -17.071 8.525 32.410 1.00 91.00 89 GLU A C 1
ATOM 707 O O . GLU A 1 89 ? -16.690 7.698 31.580 1.00 91.00 89 GLU A O 1
ATOM 712 N N . ILE A 1 90 ? -17.067 9.831 32.121 1.00 89.75 90 ILE A N 1
ATOM 713 C CA . ILE A 1 90 ? -16.665 10.358 30.804 1.00 89.75 90 ILE A CA 1
ATOM 714 C C . ILE A 1 90 ? -15.217 10.002 30.432 1.00 89.75 90 ILE A C 1
ATOM 716 O O . ILE A 1 90 ? -14.914 9.781 29.262 1.00 89.75 90 ILE A O 1
ATOM 720 N N . LYS A 1 91 ? -14.323 9.898 31.426 1.00 91.12 91 LYS A N 1
ATOM 721 C CA . LYS A 1 91 ? -12.928 9.480 31.221 1.00 91.12 91 LYS A CA 1
ATOM 722 C C . LYS A 1 91 ? -12.849 8.037 30.724 1.00 91.12 91 LYS A C 1
ATOM 724 O O . LYS A 1 91 ? -12.078 7.753 29.814 1.00 91.12 91 LYS A O 1
ATOM 729 N N . THR A 1 92 ? -13.684 7.157 31.273 1.00 92.56 92 THR A N 1
ATOM 730 C CA . THR A 1 92 ? -13.805 5.764 30.830 1.00 92.56 92 THR A CA 1
ATOM 731 C C . THR A 1 92 ? -14.321 5.696 29.399 1.00 92.56 92 THR A C 1
ATOM 733 O O . THR A 1 92 ? -13.783 4.943 28.597 1.00 92.56 92 THR A O 1
ATOM 736 N N . TRP A 1 93 ? -15.296 6.534 29.034 1.00 93.06 93 TRP A N 1
ATOM 737 C CA . TRP A 1 93 ? -15.770 6.626 27.648 1.00 93.06 93 TRP A CA 1
ATOM 738 C C . TRP A 1 93 ? -14.688 7.085 26.676 1.00 93.06 93 TRP A C 1
ATOM 740 O O . TRP A 1 93 ? -14.563 6.507 25.601 1.00 93.06 93 TRP A O 1
ATOM 750 N N . LEU A 1 94 ? -13.887 8.083 27.057 1.00 94.75 94 LEU A N 1
ATOM 751 C CA . LEU A 1 94 ? -12.762 8.537 26.242 1.00 94.75 94 LEU A CA 1
ATOM 752 C C . LEU A 1 94 ? -11.729 7.415 26.047 1.00 94.75 94 LEU A C 1
ATOM 754 O O . LEU A 1 94 ? -11.282 7.182 24.927 1.00 94.75 94 LEU A O 1
ATOM 758 N N . GLY A 1 95 ? -11.397 6.691 27.122 1.00 96.06 95 GLY A N 1
ATOM 759 C CA . GLY A 1 95 ? -10.504 5.532 27.068 1.00 96.06 95 GLY A CA 1
ATOM 760 C C . GLY A 1 95 ? -11.048 4.409 26.183 1.00 96.06 95 GLY A C 1
ATOM 761 O O . GLY A 1 95 ? -10.328 3.900 25.328 1.00 96.06 95 GLY A O 1
ATOM 762 N N . ASN A 1 96 ? -12.331 4.074 26.325 1.00 96.12 96 ASN A N 1
ATOM 763 C CA . ASN A 1 96 ? -12.993 3.061 25.504 1.00 96.12 96 ASN A CA 1
ATOM 764 C C . ASN A 1 96 ? -13.068 3.475 24.033 1.00 96.12 96 ASN A C 1
ATOM 766 O O . ASN A 1 96 ? -12.841 2.637 23.171 1.00 96.12 96 ASN A O 1
ATOM 770 N N . GLY A 1 97 ? -13.330 4.751 23.737 1.00 96.81 97 GLY A N 1
ATOM 771 C CA . GLY A 1 97 ? -13.315 5.282 22.374 1.00 96.81 97 GLY A CA 1
ATOM 772 C C . GLY A 1 97 ? -11.927 5.208 21.735 1.00 96.81 97 GLY A C 1
ATOM 773 O O . GLY A 1 97 ? -11.801 4.774 20.593 1.00 96.81 97 GLY A O 1
ATOM 774 N N . ALA A 1 98 ? -10.871 5.557 22.479 1.00 97.88 98 ALA A N 1
ATOM 775 C CA . ALA A 1 98 ? -9.494 5.424 22.003 1.00 97.88 98 ALA A CA 1
ATOM 776 C C . ALA A 1 98 ? -9.107 3.954 21.772 1.00 97.88 98 ALA A C 1
ATOM 778 O O . ALA A 1 98 ? -8.591 3.615 20.708 1.00 97.88 98 ALA A O 1
ATOM 779 N N . MET A 1 99 ? -9.403 3.072 22.734 1.00 97.88 99 MET A N 1
ATOM 780 C CA . MET A 1 99 ? -9.179 1.629 22.602 1.00 97.88 99 MET A CA 1
ATOM 781 C C . MET A 1 99 ? -9.926 1.066 21.393 1.00 97.88 99 MET A C 1
ATOM 783 O O . MET A 1 99 ? -9.341 0.352 20.586 1.00 97.88 99 MET A O 1
ATOM 787 N N . PHE A 1 100 ? -11.200 1.426 21.240 1.00 98.50 100 PHE A N 1
ATOM 788 C CA . PHE A 1 100 ? -12.014 1.034 20.100 1.00 98.50 100 PHE A CA 1
ATOM 789 C C . PHE A 1 100 ? -11.371 1.469 18.785 1.00 98.50 100 PHE A C 1
ATOM 791 O O . PHE A 1 100 ? -11.211 0.647 17.890 1.00 98.50 100 PHE A O 1
ATOM 798 N N . PHE A 1 101 ? -10.972 2.740 18.674 1.00 98.50 101 PHE A N 1
ATOM 799 C CA . PHE A 1 101 ? -10.373 3.283 17.458 1.00 98.50 101 PHE A CA 1
ATOM 800 C C . PHE A 1 101 ? -9.108 2.512 17.066 1.00 98.50 101 PHE A C 1
ATOM 802 O O . PHE A 1 101 ? -9.009 2.037 15.937 1.00 98.50 101 PHE A O 1
ATOM 809 N N . PHE A 1 102 ? -8.163 2.340 17.996 1.00 98.56 102 PHE A N 1
ATOM 810 C CA . PHE A 1 102 ? -6.900 1.664 17.698 1.00 98.56 102 PHE A CA 1
ATOM 811 C C . PHE A 1 102 ? -7.067 0.164 17.469 1.00 98.56 102 PHE A C 1
ATOM 813 O O . PHE A 1 102 ? -6.401 -0.384 16.595 1.00 98.56 102 PHE A O 1
ATOM 820 N N . LEU A 1 103 ? -7.961 -0.503 18.205 1.00 98.56 103 LEU A N 1
ATOM 821 C CA . LEU A 1 103 ? -8.227 -1.923 17.996 1.00 98.56 103 LEU A CA 1
ATOM 822 C C . LEU A 1 103 ? -8.918 -2.161 16.649 1.00 98.56 103 LEU A C 1
ATOM 824 O O . LEU A 1 103 ? -8.494 -3.037 15.903 1.00 98.56 103 LEU A O 1
ATOM 828 N N . ALA A 1 104 ? -9.928 -1.359 16.303 1.00 98.62 104 ALA A N 1
ATOM 829 C CA . ALA A 1 104 ? -10.603 -1.446 15.010 1.00 98.62 104 ALA A CA 1
ATOM 830 C C . ALA A 1 104 ? -9.637 -1.157 13.854 1.00 98.62 104 ALA A C 1
ATOM 832 O O . ALA A 1 104 ? -9.615 -1.900 12.875 1.00 98.62 104 ALA A O 1
ATOM 833 N N . LEU A 1 105 ? -8.797 -0.125 13.992 1.00 98.12 105 LEU A N 1
ATOM 834 C CA . LEU A 1 105 ? -7.756 0.197 13.018 1.00 98.12 105 LEU A CA 1
ATOM 835 C C . LEU A 1 105 ? -6.741 -0.947 12.885 1.00 98.12 105 LEU A C 1
ATOM 837 O O . LEU A 1 105 ? -6.393 -1.318 11.772 1.00 98.12 105 LEU A O 1
ATOM 841 N N . GLY A 1 106 ? -6.300 -1.536 13.999 1.00 97.81 106 GLY A N 1
ATOM 842 C CA . GLY A 1 106 ? -5.369 -2.666 14.000 1.00 97.81 106 GLY A CA 1
ATOM 843 C C . GLY A 1 106 ? -5.946 -3.911 13.326 1.00 97.81 106 GLY A C 1
ATOM 844 O O . GLY A 1 106 ? -5.259 -4.542 12.529 1.00 97.81 106 GLY A O 1
ATOM 845 N N . ILE A 1 107 ? -7.219 -4.230 13.585 1.00 98.06 107 ILE A N 1
ATOM 846 C CA . ILE A 1 107 ? -7.933 -5.318 12.901 1.00 98.06 107 ILE A CA 1
ATOM 847 C C . ILE A 1 107 ? -8.038 -5.033 11.406 1.00 98.06 107 ILE A C 1
ATOM 849 O O . ILE A 1 107 ? -7.763 -5.915 10.601 1.00 98.06 107 ILE A O 1
ATOM 853 N N . TRP A 1 108 ? -8.384 -3.805 11.025 1.00 97.25 108 TRP A N 1
ATOM 854 C CA . TRP A 1 108 ? -8.486 -3.439 9.618 1.00 97.25 108 TRP A CA 1
ATOM 855 C C . TRP A 1 108 ? -7.133 -3.553 8.903 1.00 97.25 108 TRP A C 1
ATOM 857 O O . TRP A 1 108 ? -7.053 -4.229 7.885 1.00 97.25 108 TRP A O 1
ATOM 867 N N . VAL A 1 109 ? -6.054 -3.003 9.472 1.00 94.44 109 VAL A N 1
ATOM 868 C CA . VAL A 1 109 ? -4.690 -3.121 8.919 1.00 94.44 109 VAL A CA 1
ATOM 869 C C . VAL A 1 109 ? -4.250 -4.580 8.799 1.00 94.44 109 VAL A C 1
ATOM 871 O O . VAL A 1 109 ? -3.652 -4.955 7.793 1.00 94.44 109 VAL A O 1
ATOM 874 N N . LEU A 1 110 ? -4.558 -5.414 9.795 1.00 95.19 110 LEU A N 1
ATOM 875 C CA . LEU A 1 110 ? -4.259 -6.844 9.753 1.00 95.19 110 LEU A CA 1
ATOM 876 C C . LEU A 1 110 ? -4.977 -7.536 8.588 1.00 95.19 110 LEU A C 1
ATOM 878 O O . LEU A 1 110 ? -4.368 -8.365 7.922 1.00 95.19 110 LEU A O 1
ATOM 882 N N . LEU A 1 111 ? -6.239 -7.187 8.324 1.00 95.12 111 LEU A N 1
ATOM 883 C CA . LEU A 1 111 ? -7.023 -7.773 7.233 1.00 95.12 111 LEU A CA 1
ATOM 884 C C . LEU A 1 111 ? -6.573 -7.312 5.840 1.00 95.12 111 LEU A C 1
ATOM 886 O O . LEU A 1 111 ? -6.795 -8.030 4.873 1.00 95.12 111 LEU A O 1
ATOM 890 N N . LEU A 1 112 ? -5.933 -6.144 5.726 1.00 91.94 112 LEU A N 1
ATOM 891 C CA . LEU A 1 112 ? -5.368 -5.655 4.461 1.00 91.94 112 LEU A CA 1
ATOM 892 C C . LEU A 1 112 ? -4.086 -6.390 4.042 1.00 91.94 112 LEU A C 1
ATOM 894 O O . LEU A 1 112 ? -3.692 -6.286 2.880 1.00 91.94 112 LEU A O 1
ATOM 898 N N . ASN A 1 113 ? -3.439 -7.093 4.980 1.00 90.88 113 ASN A N 1
ATOM 899 C CA . ASN A 1 113 ? -2.142 -7.733 4.786 1.00 90.88 113 ASN A CA 1
ATOM 900 C C . ASN A 1 113 ? -2.227 -9.271 4.818 1.00 90.88 113 ASN A C 1
ATOM 902 O O . ASN A 1 113 ? -3.119 -9.844 5.465 1.00 90.88 113 ASN A O 1
ATOM 906 N N . PRO A 1 114 ? -1.268 -9.963 4.173 1.00 90.81 114 PRO A N 1
ATOM 907 C CA . PRO A 1 114 ? -1.207 -11.416 4.219 1.00 90.81 114 PRO A CA 1
ATOM 908 C C . PRO A 1 114 ? -1.067 -11.935 5.661 1.00 90.81 114 PRO A C 1
ATOM 910 O O . PRO A 1 114 ? -0.422 -11.292 6.494 1.00 90.81 114 PRO A O 1
ATOM 913 N N . PRO A 1 115 ? -1.644 -13.106 5.998 1.00 89.44 115 PRO A N 1
ATOM 914 C CA . PRO A 1 115 ? -2.331 -14.057 5.116 1.00 89.44 115 PRO A CA 1
ATOM 915 C C . PRO A 1 115 ? -3.836 -13.783 4.908 1.00 89.44 115 PRO A C 1
ATOM 917 O O . PRO A 1 115 ? -4.516 -14.626 4.329 1.00 89.44 115 PRO A O 1
ATOM 920 N N . PHE A 1 116 ? -4.387 -12.683 5.430 1.00 91.25 116 PHE A N 1
ATOM 921 C CA . PHE A 1 116 ? -5.841 -12.459 5.446 1.00 91.25 116 PHE A CA 1
ATOM 922 C C . PHE A 1 116 ? -6.357 -11.742 4.200 1.00 91.25 116 PHE A C 1
ATOM 924 O O . PHE A 1 116 ? -7.422 -12.091 3.696 1.00 91.25 116 PHE A O 1
ATOM 931 N N . GLY A 1 117 ? -5.597 -10.770 3.710 1.00 89.31 117 GLY A N 1
ATOM 932 C CA . GLY A 1 117 ? -5.857 -10.071 2.460 1.00 89.31 117 GLY A CA 1
ATOM 933 C C . GLY A 1 117 ? -4.547 -9.699 1.786 1.00 89.31 117 GLY A C 1
ATOM 934 O O . GLY A 1 117 ? -3.484 -9.834 2.378 1.00 89.31 117 GLY A O 1
ATOM 935 N N . ASP A 1 118 ? -4.619 -9.251 0.544 1.00 91.25 118 ASP A N 1
ATOM 936 C CA . ASP A 1 118 ? -3.453 -8.785 -0.196 1.00 91.25 118 ASP A CA 1
ATOM 937 C C . ASP A 1 118 ? -3.917 -7.656 -1.113 1.00 91.25 118 ASP A C 1
ATOM 939 O O . ASP A 1 118 ? -4.407 -7.872 -2.217 1.00 91.25 118 ASP A O 1
ATOM 943 N N . THR A 1 119 ? -3.969 -6.459 -0.533 1.00 88.56 119 THR A N 1
ATOM 944 C CA . THR A 1 119 ? -4.637 -5.277 -1.117 1.00 88.56 119 THR A CA 1
ATOM 945 C C . THR A 1 119 ? -3.678 -4.114 -1.339 1.00 88.56 119 THR A C 1
ATOM 947 O O . THR A 1 119 ? -4.098 -3.014 -1.693 1.00 88.56 119 THR A O 1
ATOM 950 N N . VAL A 1 120 ? -2.399 -4.326 -1.040 1.00 88.44 120 VAL A N 1
ATOM 951 C CA . VAL A 1 120 ? -1.367 -3.303 -1.145 1.00 88.44 120 VAL A CA 1
ATOM 952 C C . VAL A 1 120 ? -0.639 -3.552 -2.452 1.00 88.44 120 VAL A C 1
ATOM 954 O O . VAL A 1 120 ? -0.203 -4.665 -2.700 1.00 88.44 120 VAL A O 1
ATOM 957 N N . ASP A 1 121 ? -0.506 -2.518 -3.278 1.00 93.31 121 ASP A N 1
ATOM 958 C CA . ASP A 1 121 ? 0.260 -2.644 -4.512 1.00 93.31 121 ASP A CA 1
ATOM 959 C C . ASP A 1 121 ? 1.748 -2.924 -4.211 1.00 93.31 121 ASP A C 1
ATOM 961 O O . ASP A 1 121 ? 2.311 -2.330 -3.274 1.00 93.31 121 ASP A O 1
ATOM 965 N N . PRO A 1 122 ? 2.427 -3.720 -5.060 1.00 96.06 122 PRO A N 1
ATOM 966 C CA . PRO A 1 122 ? 3.876 -3.843 -5.034 1.00 96.06 122 PRO A CA 1
ATOM 967 C C . PRO A 1 122 ? 4.564 -2.481 -5.105 1.00 96.06 122 PRO A C 1
ATOM 969 O O . PRO A 1 122 ? 4.050 -1.519 -5.669 1.00 96.06 122 PRO A O 1
ATOM 972 N N . GLN A 1 123 ? 5.790 -2.384 -4.612 1.00 96.50 123 GLN A N 1
ATOM 973 C CA . GLN A 1 123 ? 6.569 -1.153 -4.676 1.00 96.50 123 GLN A CA 1
ATOM 974 C C . GLN A 1 123 ? 7.836 -1.353 -5.498 1.00 96.50 123 GLN A C 1
ATOM 976 O O . GLN A 1 123 ? 8.572 -2.318 -5.307 1.00 96.50 123 GLN A O 1
ATOM 981 N N . ILE A 1 124 ? 8.103 -0.402 -6.396 1.00 97.25 124 ILE A N 1
ATOM 982 C CA . ILE A 1 124 ? 9.303 -0.370 -7.235 1.00 97.25 124 ILE A CA 1
ATOM 983 C C . ILE A 1 124 ? 10.209 0.757 -6.735 1.00 97.25 124 ILE A C 1
ATOM 985 O O . ILE A 1 124 ? 9.850 1.934 -6.810 1.00 97.25 124 ILE A O 1
ATOM 989 N N . HIS A 1 125 ? 11.394 0.386 -6.262 1.00 94.88 125 HIS A N 1
ATOM 990 C CA . HIS A 1 125 ? 12.431 1.255 -5.711 1.00 94.88 125 HIS A CA 1
ATOM 991 C C . HIS A 1 125 ? 13.745 1.104 -6.484 1.00 94.88 125 HIS A C 1
ATOM 993 O O . HIS A 1 125 ? 13.905 0.193 -7.295 1.00 94.88 125 HIS A O 1
ATOM 999 N N . ASP A 1 126 ? 14.681 2.020 -6.224 1.00 92.94 126 ASP A N 1
ATOM 1000 C CA . ASP A 1 126 ? 16.083 1.948 -6.662 1.00 92.94 126 ASP A CA 1
ATOM 1001 C C . ASP A 1 126 ? 16.268 1.538 -8.129 1.00 92.94 126 ASP A C 1
ATOM 1003 O O . ASP A 1 126 ? 16.976 0.590 -8.461 1.00 92.94 126 ASP A O 1
ATOM 1007 N N . MET A 1 127 ? 15.586 2.252 -9.021 1.00 95.69 127 MET A N 1
ATOM 1008 C CA . MET A 1 127 ? 15.711 2.035 -10.456 1.00 95.69 127 MET A CA 1
ATOM 1009 C C . MET A 1 127 ? 17.056 2.543 -10.974 1.00 95.69 127 MET A C 1
ATOM 1011 O O . MET A 1 127 ? 17.292 3.756 -11.053 1.00 95.69 127 MET A O 1
ATOM 1015 N N . GLU A 1 128 ? 17.889 1.622 -11.426 1.00 95.81 128 GLU A N 1
ATOM 1016 C CA . GLU A 1 128 ? 19.238 1.884 -11.904 1.00 95.81 128 GLU A CA 1
ATOM 1017 C C . GLU A 1 128 ? 19.370 1.520 -13.379 1.00 95.81 128 GLU A C 1
ATOM 1019 O O . GLU A 1 128 ? 18.743 0.580 -13.867 1.00 95.81 128 GLU A O 1
ATOM 1024 N N . VAL A 1 129 ? 20.183 2.291 -14.094 1.00 97.44 129 VAL A N 1
ATOM 1025 C CA . VAL A 1 129 ? 20.486 2.063 -15.507 1.00 97.44 129 VAL A CA 1
ATOM 1026 C C . VAL A 1 129 ? 21.994 2.006 -15.637 1.00 97.44 129 VAL A C 1
ATOM 1028 O O . VAL A 1 129 ? 22.676 2.947 -15.236 1.00 97.44 129 VAL A O 1
ATOM 1031 N N . TRP A 1 130 ? 22.506 0.922 -16.196 1.00 97.00 130 TRP A N 1
ATOM 1032 C CA . TRP A 1 130 ? 23.930 0.660 -16.342 1.00 97.00 130 TRP A CA 1
ATOM 1033 C C . TRP A 1 130 ? 24.266 0.446 -17.814 1.00 97.00 130 TRP A C 1
ATOM 1035 O O . TRP A 1 130 ? 23.541 -0.257 -18.511 1.00 97.00 130 TRP A O 1
ATOM 1045 N N . ALA A 1 131 ? 25.356 1.041 -18.293 1.00 96.19 131 ALA A N 1
ATOM 1046 C CA . ALA A 1 131 ? 25.936 0.719 -19.595 1.00 96.19 131 ALA A CA 1
ATOM 1047 C C . ALA A 1 131 ? 27.407 0.345 -19.382 1.00 96.19 131 ALA A C 1
ATOM 1049 O O . ALA A 1 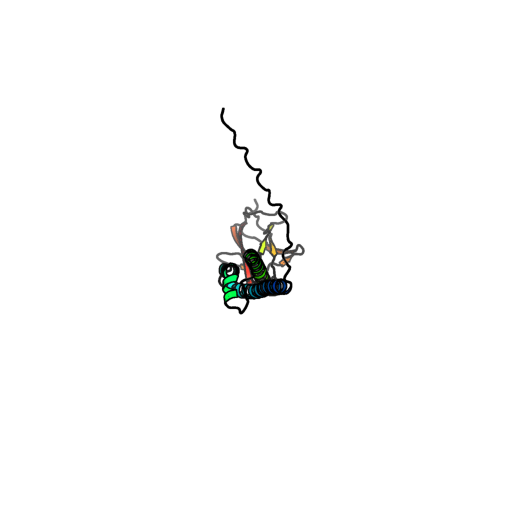131 ? 28.232 1.200 -19.043 1.00 96.19 131 ALA A O 1
ATOM 1050 N N . GLY A 1 132 ? 27.718 -0.947 -19.509 1.00 92.44 132 GLY A N 1
ATOM 1051 C CA . GLY A 1 132 ? 28.971 -1.502 -18.991 1.00 92.44 132 GLY A CA 1
ATOM 1052 C C . GLY A 1 132 ? 29.121 -1.229 -17.488 1.00 92.44 132 GLY A C 1
ATOM 1053 O O . GLY A 1 132 ? 28.174 -1.398 -16.726 1.00 92.44 132 GLY A O 1
ATOM 1054 N N . ASP A 1 133 ? 30.287 -0.732 -17.071 1.00 93.19 133 ASP A N 1
ATOM 1055 C CA . ASP A 1 133 ? 30.602 -0.446 -15.660 1.00 93.19 133 ASP A CA 1
ATOM 1056 C C . ASP A 1 133 ? 30.101 0.932 -15.171 1.00 93.19 133 ASP A C 1
ATOM 1058 O O . ASP A 1 133 ? 30.439 1.370 -14.068 1.00 93.19 133 ASP A O 1
ATOM 1062 N N . VAL A 1 134 ? 29.339 1.663 -15.994 1.00 95.62 134 VAL A N 1
ATOM 1063 C CA . VAL A 1 134 ? 28.901 3.033 -15.690 1.00 95.62 134 VAL A CA 1
ATOM 1064 C C . VAL A 1 134 ? 27.411 3.072 -15.374 1.00 95.62 134 VAL A C 1
ATOM 1066 O O . VAL A 1 134 ? 26.575 2.767 -16.225 1.00 95.62 134 VAL A O 1
ATOM 1069 N N . GLN A 1 135 ? 27.081 3.535 -14.168 1.00 96.50 135 GLN A N 1
ATOM 1070 C CA . GLN A 1 135 ? 25.711 3.834 -13.762 1.00 96.50 135 GLN A CA 1
ATOM 1071 C C . GLN A 1 135 ? 25.278 5.219 -14.247 1.00 96.50 135 GLN A C 1
ATOM 1073 O O . GLN A 1 135 ? 25.959 6.224 -14.025 1.00 96.50 135 GLN A O 1
ATOM 1078 N N . TYR A 1 136 ? 24.092 5.287 -14.837 1.00 96.06 136 TYR A N 1
ATOM 1079 C CA . TYR A 1 136 ? 23.439 6.513 -15.263 1.00 96.06 136 TYR A CA 1
ATOM 1080 C C . TYR A 1 136 ? 22.330 6.881 -14.281 1.00 96.06 136 TYR A C 1
ATOM 1082 O O . TYR A 1 136 ? 21.419 6.101 -14.007 1.00 96.06 136 TYR A O 1
ATOM 1090 N N . ASN A 1 137 ? 22.389 8.112 -13.774 1.00 94.00 137 ASN A N 1
ATOM 1091 C CA . ASN A 1 137 ? 21.367 8.674 -12.895 1.00 94.00 137 ASN A CA 1
ATOM 1092 C C . ASN A 1 137 ? 20.271 9.380 -13.697 1.00 94.00 137 ASN A C 1
ATOM 1094 O O . ASN A 1 137 ? 20.470 9.773 -14.846 1.00 94.00 137 ASN A O 1
ATOM 1098 N N . ARG A 1 138 ? 19.108 9.589 -13.071 1.00 91.88 138 ARG A N 1
ATOM 1099 C CA . ARG A 1 138 ? 18.004 10.327 -13.697 1.00 91.88 138 ARG A CA 1
ATOM 1100 C C . ARG A 1 138 ? 18.286 11.829 -13.792 1.00 91.88 138 ARG A C 1
ATOM 1102 O O . ARG A 1 138 ? 18.745 12.408 -12.808 1.00 91.88 138 ARG A O 1
ATOM 1109 N N . PRO A 1 139 ? 17.888 12.490 -14.894 1.00 93.88 139 PRO A N 1
ATOM 1110 C CA . PRO A 1 139 ? 17.350 11.901 -16.127 1.00 93.88 139 PRO A CA 1
ATOM 1111 C C . PRO A 1 139 ? 18.432 11.127 -16.901 1.00 93.88 139 PRO A C 1
ATOM 1113 O O . PRO A 1 139 ? 19.545 11.629 -17.045 1.00 93.88 139 PRO A O 1
ATOM 1116 N N . TYR A 1 140 ? 18.095 9.926 -17.394 1.00 95.69 140 TYR A N 1
ATOM 1117 C CA . TYR A 1 140 ? 19.028 8.992 -18.042 1.00 95.69 140 TYR A CA 1
ATOM 1118 C C . TYR A 1 140 ? 19.451 9.495 -19.431 1.00 95.69 140 TYR A C 1
ATOM 1120 O O . TYR A 1 140 ? 18.945 9.053 -20.464 1.00 95.69 140 TYR A O 1
ATOM 1128 N N . ASN A 1 141 ? 20.347 10.476 -19.440 1.00 94.38 141 ASN A N 1
ATOM 1129 C CA . ASN A 1 141 ? 20.807 11.161 -20.636 1.00 94.38 141 ASN A CA 1
ATOM 1130 C C . ASN A 1 141 ? 22.198 10.697 -21.049 1.00 94.38 141 ASN A C 1
ATOM 1132 O O . ASN A 1 141 ? 23.032 10.380 -20.202 1.00 94.38 141 ASN A O 1
ATOM 1136 N N . ASN A 1 142 ? 22.462 10.775 -22.354 1.00 94.19 142 ASN A N 1
ATOM 1137 C CA . ASN A 1 142 ? 23.762 10.468 -22.945 1.00 94.19 142 ASN A CA 1
ATOM 1138 C C . ASN A 1 142 ? 24.221 9.028 -22.658 1.00 94.19 142 ASN A C 1
ATOM 1140 O O . ASN A 1 142 ? 25.412 8.786 -22.461 1.00 94.19 142 ASN A O 1
ATOM 1144 N N . VAL A 1 143 ? 23.276 8.084 -22.621 1.00 96.19 143 VAL A N 1
ATOM 1145 C CA . VAL A 1 143 ? 23.599 6.659 -22.508 1.00 96.19 143 VAL A CA 1
ATOM 1146 C C . VAL A 1 143 ? 24.132 6.190 -23.865 1.00 96.19 143 VAL A C 1
ATOM 1148 O O . VAL A 1 143 ? 23.537 6.527 -24.887 1.00 96.19 143 VAL A O 1
ATOM 1151 N N . PRO A 1 144 ? 25.268 5.488 -23.935 1.00 95.88 144 PRO A N 1
ATOM 1152 C CA . PRO A 1 144 ? 25.811 5.035 -25.205 1.00 95.88 144 PRO A CA 1
ATOM 1153 C C . PRO A 1 144 ? 24.961 3.926 -25.834 1.00 95.88 144 PRO A C 1
ATOM 1155 O O . PRO A 1 144 ? 24.216 3.230 -25.148 1.00 95.88 144 PRO A O 1
ATOM 1158 N N . LEU A 1 145 ? 25.128 3.736 -27.144 1.00 96.38 145 LEU A N 1
ATOM 1159 C CA . LEU A 1 145 ? 24.699 2.513 -27.828 1.00 96.38 145 LEU A CA 1
ATOM 1160 C C . LEU A 1 145 ? 25.383 1.266 -27.253 1.00 96.38 145 LEU 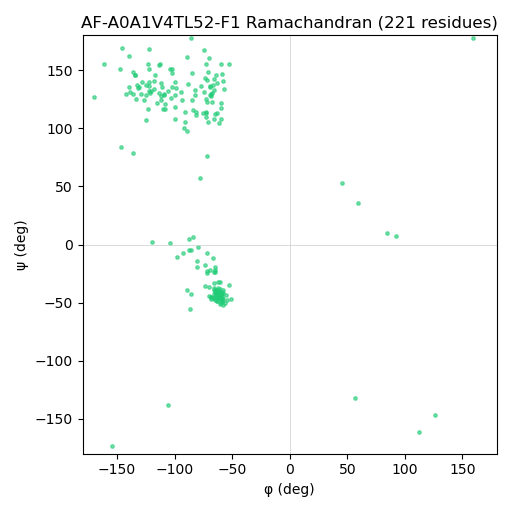A C 1
ATOM 1162 O O . LEU A 1 145 ? 26.508 1.347 -26.750 1.00 96.38 145 LEU A O 1
ATOM 1166 N N . GLY A 1 146 ? 24.724 0.121 -27.424 1.00 95.81 146 GLY A N 1
ATOM 1167 C CA . GLY A 1 146 ? 25.159 -1.181 -26.930 1.00 95.81 146 GLY A CA 1
ATOM 1168 C C . GLY A 1 146 ? 24.256 -1.728 -25.827 1.00 95.81 146 GLY A C 1
ATOM 1169 O O . GLY A 1 146 ? 23.118 -1.281 -25.645 1.00 95.81 146 GLY A O 1
ATOM 1170 N N . GLU A 1 147 ? 24.790 -2.693 -25.082 1.00 97.25 147 GLU A N 1
ATOM 1171 C CA . GLU A 1 147 ? 24.100 -3.332 -23.965 1.00 97.25 147 GLU A CA 1
ATOM 1172 C C . GLU A 1 147 ? 23.891 -2.355 -22.804 1.00 97.25 147 GLU A C 1
ATOM 1174 O O . GLU A 1 147 ? 24.834 -1.779 -22.253 1.00 97.25 147 GLU A O 1
ATOM 1179 N N . VAL A 1 148 ? 22.626 -2.191 -22.427 1.00 97.62 148 VAL A N 1
ATOM 1180 C CA . VAL A 1 148 ? 22.193 -1.397 -21.281 1.00 97.62 148 VAL A CA 1
ATOM 1181 C C . VAL A 1 148 ? 21.340 -2.274 -20.378 1.00 97.62 148 VAL A C 1
ATOM 1183 O O . VAL A 1 148 ? 20.367 -2.883 -20.825 1.00 97.62 148 VAL A O 1
ATOM 1186 N N . THR A 1 149 ? 21.690 -2.298 -19.099 1.00 97.31 149 THR A N 1
ATOM 1187 C CA . THR A 1 149 ? 21.029 -3.091 -18.066 1.00 97.31 149 THR A CA 1
ATOM 1188 C C . THR A 1 149 ? 20.182 -2.196 -17.167 1.00 97.31 149 THR A C 1
ATOM 1190 O O . THR A 1 149 ? 20.631 -1.150 -16.696 1.00 97.31 149 THR A O 1
ATOM 1193 N N . PHE A 1 150 ? 18.942 -2.611 -16.929 1.00 97.56 150 PHE A N 1
ATOM 1194 C CA . PHE A 1 150 ? 17.965 -1.954 -16.072 1.00 97.56 150 PHE A CA 1
ATOM 1195 C C . PHE A 1 150 ? 17.743 -2.805 -14.828 1.00 97.56 150 PHE A C 1
ATOM 1197 O O . PHE A 1 150 ? 17.212 -3.909 -14.935 1.00 97.56 150 PHE A O 1
ATOM 1204 N N . ASN A 1 151 ? 18.085 -2.253 -13.665 1.00 97.12 151 ASN A N 1
ATOM 1205 C CA . ASN A 1 151 ? 17.912 -2.916 -12.377 1.00 97.12 151 ASN A CA 1
ATOM 1206 C C . ASN A 1 151 ? 16.844 -2.211 -11.548 1.00 97.12 151 ASN A C 1
ATOM 1208 O O . ASN A 1 151 ? 16.773 -0.982 -11.522 1.00 97.12 151 ASN A O 1
ATOM 1212 N N . ALA A 1 152 ? 16.010 -2.995 -10.874 1.00 97.38 152 ALA A N 1
ATOM 1213 C CA . ALA A 1 152 ? 14.912 -2.511 -10.052 1.00 97.38 152 ALA A CA 1
ATOM 1214 C C . ALA A 1 152 ? 14.820 -3.310 -8.753 1.00 97.38 152 ALA A C 1
ATOM 1216 O O . ALA A 1 152 ? 14.771 -4.541 -8.777 1.00 97.38 152 ALA A O 1
ATOM 1217 N N . THR A 1 153 ? 14.719 -2.624 -7.618 1.00 97.12 153 THR A N 1
ATOM 1218 C CA . THR A 1 153 ? 14.313 -3.268 -6.366 1.00 97.12 153 THR A CA 1
ATOM 1219 C C . THR A 1 153 ? 12.791 -3.321 -6.343 1.00 97.12 153 THR A C 1
ATOM 1221 O O . THR A 1 153 ? 12.140 -2.281 -6.302 1.00 97.12 153 THR A O 1
ATOM 1224 N N . VAL A 1 154 ? 12.205 -4.516 -6.362 1.00 97.06 154 VAL A N 1
ATOM 1225 C CA . VAL A 1 154 ? 10.749 -4.682 -6.259 1.00 97.06 154 VAL A CA 1
ATOM 1226 C C . VAL A 1 154 ? 10.429 -5.409 -4.966 1.00 97.06 154 VAL A C 1
ATOM 1228 O O . VAL A 1 154 ? 10.923 -6.511 -4.737 1.00 97.06 154 VAL A O 1
ATOM 1231 N N . ILE A 1 155 ? 9.620 -4.778 -4.121 1.00 94.75 155 ILE A N 1
ATOM 1232 C CA . ILE A 1 155 ? 9.179 -5.331 -2.840 1.00 94.75 155 ILE A CA 1
ATOM 1233 C C . ILE A 1 155 ? 7.662 -5.402 -2.801 1.00 94.75 155 ILE A C 1
ATOM 1235 O O . ILE A 1 155 ? 6.980 -4.588 -3.415 1.00 94.75 155 ILE A O 1
ATOM 1239 N N . ASP A 1 156 ? 7.152 -6.358 -2.046 1.00 94.12 156 ASP A N 1
ATOM 1240 C CA . ASP A 1 156 ? 5.726 -6.590 -1.887 1.00 94.12 156 ASP A CA 1
ATOM 1241 C C . ASP A 1 156 ? 5.452 -7.116 -0.474 1.00 94.12 156 ASP A C 1
ATOM 1243 O O . ASP A 1 156 ? 6.341 -7.711 0.147 1.00 94.12 156 ASP A O 1
ATOM 1247 N N . ASN A 1 157 ? 4.264 -6.852 0.074 1.00 90.88 157 ASN A N 1
ATOM 1248 C CA . ASN A 1 157 ? 3.856 -7.411 1.369 1.00 90.88 157 ASN A CA 1
ATOM 1249 C C . ASN A 1 157 ? 3.344 -8.858 1.239 1.00 90.88 157 ASN A C 1
ATOM 1251 O O . ASN A 1 157 ? 3.325 -9.577 2.243 1.00 90.88 157 ASN A O 1
ATOM 1255 N N . GLY A 1 158 ? 2.954 -9.273 0.032 1.00 89.69 158 GLY A N 1
ATOM 1256 C CA . GLY A 1 158 ? 2.613 -10.630 -0.356 1.00 89.69 158 GLY A CA 1
ATOM 1257 C C . GLY A 1 158 ? 3.697 -11.292 -1.201 1.00 89.69 158 GLY A C 1
ATOM 1258 O O . GLY A 1 158 ? 4.891 -11.260 -0.882 1.00 89.69 158 GLY A O 1
ATOM 1259 N N . LYS A 1 159 ? 3.259 -12.009 -2.236 1.00 90.88 159 LYS A N 1
ATOM 1260 C CA . LYS A 1 159 ? 4.142 -12.707 -3.172 1.00 90.88 159 LYS A CA 1
ATOM 1261 C C . LYS A 1 159 ? 4.060 -12.050 -4.534 1.00 90.88 159 LYS A C 1
ATOM 1263 O O . LYS A 1 159 ? 2.991 -11.975 -5.129 1.00 90.88 159 LYS A O 1
ATOM 1268 N N . LEU A 1 160 ? 5.220 -11.713 -5.083 1.00 93.94 160 LEU A N 1
ATOM 1269 C CA . LEU A 1 160 ? 5.330 -11.266 -6.465 1.00 93.94 160 LEU A CA 1
ATOM 1270 C C . LEU A 1 160 ? 5.040 -12.418 -7.434 1.00 93.94 160 LEU A C 1
ATOM 1272 O O . LEU A 1 160 ? 5.669 -13.473 -7.356 1.00 93.94 160 LEU A O 1
ATOM 1276 N N . ALA A 1 161 ? 4.131 -12.188 -8.381 1.00 95.44 161 ALA A N 1
ATOM 1277 C CA . ALA A 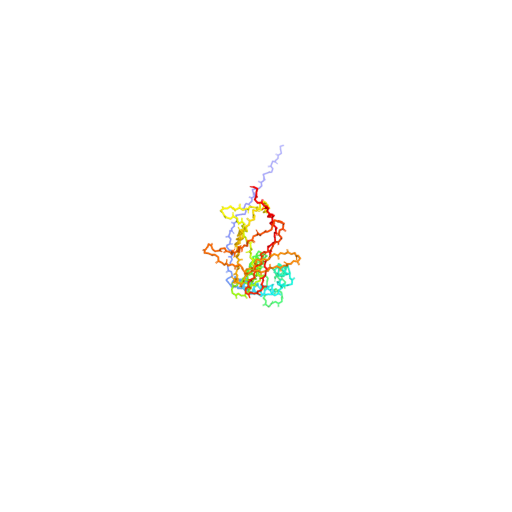1 161 ? 3.862 -13.113 -9.475 1.00 95.44 161 ALA A CA 1
ATOM 1278 C C . ALA A 1 161 ? 4.813 -12.879 -10.653 1.00 95.44 161 ALA A C 1
ATOM 1280 O O . ALA A 1 161 ? 5.300 -13.837 -11.254 1.00 95.44 161 ALA A O 1
ATOM 1281 N N . LYS A 1 162 ? 5.065 -11.611 -11.009 1.00 96.25 162 LYS A N 1
ATOM 1282 C CA . LYS A 1 162 ? 5.971 -11.237 -12.107 1.00 96.25 162 LYS A CA 1
ATOM 1283 C C . LYS A 1 162 ? 6.430 -9.783 -12.032 1.00 96.25 162 LYS A C 1
ATOM 1285 O O . LYS A 1 162 ? 5.723 -8.915 -11.523 1.00 96.25 162 LYS A O 1
ATOM 1290 N N . VAL A 1 163 ? 7.584 -9.519 -12.640 1.00 98.00 163 VAL A N 1
ATOM 1291 C CA . VAL A 1 163 ? 8.100 -8.173 -12.907 1.00 98.00 163 VAL A CA 1
ATOM 1292 C C . VAL A 1 163 ? 8.482 -8.096 -14.378 1.00 98.00 163 VAL A C 1
ATOM 1294 O O . VAL A 1 163 ? 9.163 -8.980 -14.891 1.00 98.00 163 VAL A O 1
ATOM 1297 N N . GLN A 1 164 ? 8.010 -7.065 -15.071 1.00 98.25 164 GLN A N 1
ATOM 1298 C CA . GLN A 1 164 ? 8.148 -6.928 -16.517 1.00 98.25 164 GLN A CA 1
ATOM 1299 C C . GLN A 1 164 ? 8.737 -5.565 -16.880 1.00 98.25 164 GLN A C 1
ATOM 1301 O O . GLN A 1 164 ? 8.353 -4.541 -16.316 1.00 98.25 164 GLN A O 1
ATOM 1306 N N . PHE A 1 165 ? 9.627 -5.544 -17.865 1.00 98.06 165 PHE A N 1
ATOM 1307 C CA . PHE A 1 165 ? 10.116 -4.334 -18.512 1.00 98.06 165 PHE A CA 1
ATOM 1308 C C . PHE A 1 165 ? 9.361 -4.126 -19.823 1.00 98.06 165 PHE A C 1
ATOM 1310 O O . PHE A 1 165 ? 9.192 -5.060 -20.605 1.00 98.06 165 PHE A O 1
ATOM 1317 N N . SER A 1 166 ? 8.914 -2.905 -20.102 1.00 97.94 166 SER A N 1
ATOM 1318 C CA . SER A 1 166 ? 8.192 -2.591 -21.330 1.00 97.94 166 SER A CA 1
ATOM 1319 C C . SER A 1 166 ? 8.708 -1.322 -21.984 1.00 97.94 166 SER A C 1
ATOM 1321 O O . SER A 1 166 ? 8.652 -0.254 -21.383 1.00 97.94 166 SER A O 1
ATOM 1323 N N . PHE A 1 167 ? 9.090 -1.389 -23.258 1.00 96.69 167 PHE A N 1
ATOM 1324 C CA . PHE A 1 167 ? 9.155 -0.186 -24.085 1.00 96.69 167 PHE A CA 1
ATOM 1325 C C . PHE A 1 167 ? 7.736 0.315 -24.352 1.00 96.69 167 PHE A C 1
ATOM 1327 O O . PHE A 1 167 ? 6.828 -0.472 -24.630 1.00 96.69 167 PHE A O 1
ATOM 1334 N N . THR A 1 168 ? 7.538 1.626 -24.244 1.00 92.81 168 THR A N 1
ATOM 1335 C CA . THR A 1 168 ? 6.246 2.289 -24.451 1.00 92.81 168 THR A CA 1
ATOM 1336 C C . THR A 1 168 ? 6.302 3.183 -25.692 1.00 92.81 168 THR A C 1
ATOM 1338 O O . THR A 1 168 ? 7.370 3.634 -26.104 1.00 92.81 168 THR A O 1
ATOM 1341 N N . GLY A 1 169 ? 5.151 3.435 -26.321 1.00 85.75 169 GLY A N 1
ATOM 1342 C CA . GLY A 1 169 ? 5.057 4.247 -27.538 1.00 85.75 169 GLY A CA 1
ATOM 1343 C C . GLY A 1 169 ? 4.339 3.528 -28.678 1.00 85.75 169 GLY A C 1
ATOM 1344 O O . GLY A 1 169 ? 3.400 2.773 -28.445 1.00 85.75 169 GLY A O 1
ATOM 1345 N N . SER A 1 170 ? 4.758 3.796 -29.918 1.00 75.88 170 SER A N 1
ATOM 1346 C CA . SER A 1 170 ? 4.079 3.331 -31.139 1.00 75.88 170 SER A CA 1
ATOM 1347 C C . SER A 1 170 ? 4.225 1.835 -31.420 1.00 75.88 170 SER A C 1
ATOM 1349 O O . SER A 1 170 ? 3.386 1.275 -32.120 1.00 75.88 170 SER A O 1
ATOM 1351 N N . ASN A 1 171 ? 5.258 1.187 -30.881 1.00 85.44 171 ASN A N 1
ATOM 1352 C CA . ASN A 1 171 ? 5.452 -0.256 -30.979 1.00 85.44 171 ASN A CA 1
ATOM 1353 C C . ASN A 1 171 ? 5.870 -0.813 -29.609 1.00 85.44 171 ASN A C 1
ATOM 1355 O O . ASN A 1 171 ? 7.066 -0.981 -29.362 1.00 85.44 171 ASN A O 1
ATOM 1359 N N . PRO A 1 172 ? 4.915 -1.000 -28.681 1.00 91.62 172 PRO A N 1
ATOM 1360 C CA . PRO A 1 172 ? 5.229 -1.468 -27.342 1.00 91.62 172 PRO A CA 1
ATOM 1361 C C . PRO A 1 172 ? 5.758 -2.904 -27.383 1.00 91.62 172 PRO A C 1
ATOM 1363 O O . PRO A 1 172 ? 5.219 -3.763 -28.082 1.00 91.62 172 PRO A O 1
ATOM 1366 N N . GLN A 1 173 ? 6.809 -3.160 -26.612 1.00 95.19 173 GLN A N 1
ATOM 1367 C CA . GLN A 1 173 ? 7.390 -4.488 -26.423 1.00 95.19 173 GLN A CA 1
ATOM 1368 C C . GLN A 1 173 ? 7.556 -4.728 -24.933 1.00 95.19 173 GLN A C 1
ATOM 1370 O O . GLN A 1 173 ? 8.032 -3.835 -24.237 1.00 95.19 173 GLN A O 1
ATOM 1375 N N . THR A 1 174 ? 7.181 -5.914 -24.463 1.00 96.94 174 THR A N 1
ATOM 1376 C CA . THR A 1 174 ? 7.218 -6.283 -23.046 1.00 96.94 174 THR A CA 1
ATOM 1377 C C . THR A 1 174 ? 8.039 -7.550 -22.870 1.00 96.94 174 THR A C 1
ATOM 1379 O O . THR A 1 174 ? 7.906 -8.494 -23.648 1.00 96.94 174 THR A O 1
ATOM 1382 N N . PHE A 1 175 ? 8.873 -7.554 -21.840 1.00 97.50 175 PHE A N 1
ATOM 1383 C CA . PHE A 1 175 ? 9.816 -8.609 -21.507 1.00 97.50 175 PHE A CA 1
ATOM 1384 C C . PHE A 1 175 ? 9.733 -8.896 -20.012 1.00 97.50 175 PHE A C 1
ATOM 1386 O O . PHE A 1 175 ? 9.514 -7.979 -19.220 1.00 97.50 175 PHE A O 1
ATOM 1393 N N . ASP A 1 176 ? 9.922 -10.149 -19.618 1.00 97.56 176 ASP A N 1
ATOM 1394 C CA . ASP A 1 176 ? 10.028 -10.494 -18.203 1.00 97.56 176 ASP A CA 1
ATOM 1395 C C . ASP A 1 176 ? 11.420 -10.116 -17.685 1.00 97.56 176 ASP A C 1
ATOM 1397 O O . ASP A 1 176 ? 12.428 -10.344 -18.358 1.00 97.56 176 ASP A O 1
ATOM 1401 N N . MET A 1 177 ? 11.467 -9.517 -16.497 1.00 97.75 177 MET A N 1
ATOM 1402 C CA . MET A 1 177 ? 12.716 -9.259 -15.787 1.00 97.75 177 MET A CA 1
ATOM 1403 C C . MET A 1 177 ? 13.106 -10.497 -14.979 1.00 97.75 177 MET A C 1
ATOM 1405 O O . MET A 1 177 ? 12.246 -11.219 -14.469 1.00 97.75 177 MET A O 1
ATOM 1409 N N . VAL A 1 178 ? 14.405 -10.730 -14.829 1.00 97.00 178 VAL A N 1
ATOM 1410 C CA . VAL A 1 178 ? 14.941 -11.875 -14.086 1.00 97.00 178 VAL A CA 1
ATOM 1411 C C . VAL A 1 178 ? 15.404 -11.408 -12.713 1.00 97.00 178 VAL A C 1
ATOM 1413 O O . VAL A 1 178 ? 16.054 -10.377 -12.603 1.00 97.00 178 VAL A O 1
ATOM 1416 N N . LEU A 1 179 ? 15.077 -12.153 -11.656 1.00 95.88 179 LEU A N 1
ATOM 1417 C CA . LEU A 1 179 ? 15.603 -11.873 -10.321 1.00 95.88 179 LEU A CA 1
ATOM 1418 C C . LEU A 1 179 ? 17.085 -12.279 -10.255 1.00 95.88 179 LEU A C 1
ATOM 1420 O O . LEU A 1 179 ? 17.404 -13.465 -10.360 1.00 95.88 179 LEU A O 1
ATOM 1424 N N . GLY A 1 180 ? 17.969 -11.297 -10.099 1.00 91.75 180 GLY A N 1
ATOM 1425 C CA . GLY A 1 180 ? 19.408 -11.475 -9.932 1.00 91.75 180 GLY A CA 1
ATOM 1426 C C . GLY A 1 180 ? 19.796 -11.992 -8.543 1.00 91.75 180 GLY A C 1
ATOM 1427 O O . GLY A 1 180 ? 19.002 -11.988 -7.599 1.00 91.75 180 GLY A O 1
ATOM 1428 N N . GLU A 1 181 ? 21.050 -12.432 -8.401 1.00 91.06 181 GLU A N 1
ATOM 1429 C CA . GLU A 1 181 ? 21.596 -12.940 -7.127 1.00 91.06 181 GLU A CA 1
ATOM 1430 C C . GLU A 1 181 ? 21.688 -11.862 -6.034 1.00 91.06 181 GLU A C 1
ATOM 1432 O O . GLU A 1 181 ? 21.680 -12.175 -4.84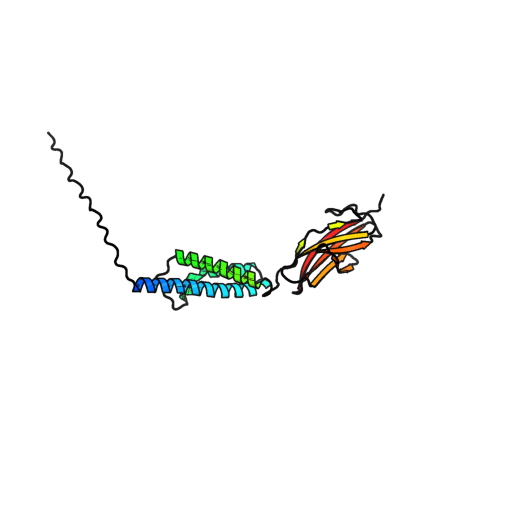3 1.00 91.06 181 GLU A O 1
ATOM 1437 N N . ASP A 1 182 ? 21.751 -10.592 -6.431 1.00 91.12 182 ASP A N 1
ATOM 1438 C CA . ASP A 1 182 ? 21.764 -9.426 -5.547 1.00 91.12 182 ASP A CA 1
ATOM 1439 C C . ASP A 1 182 ? 20.365 -9.046 -5.019 1.00 91.12 182 ASP A C 1
ATOM 1441 O O . ASP A 1 182 ? 20.234 -8.125 -4.209 1.00 91.12 182 ASP A O 1
ATOM 1445 N N . GLY A 1 183 ? 19.323 -9.766 -5.450 1.00 91.69 183 GLY A N 1
ATOM 1446 C CA . GLY A 1 183 ? 17.935 -9.554 -5.051 1.00 91.69 183 GLY A CA 1
ATOM 1447 C C . GLY A 1 183 ? 17.194 -8.487 -5.859 1.00 91.69 183 GLY A C 1
ATOM 1448 O O . GLY A 1 183 ? 16.080 -8.124 -5.476 1.00 91.69 183 GLY A O 1
ATOM 1449 N N . ARG A 1 184 ? 17.769 -7.981 -6.957 1.00 95.94 184 ARG A N 1
ATOM 1450 C CA . ARG A 1 184 ? 17.118 -7.012 -7.852 1.00 95.94 184 ARG A CA 1
ATOM 1451 C C . ARG A 1 184 ? 16.603 -7.684 -9.113 1.00 95.94 184 ARG A C 1
ATOM 1453 O O . ARG A 1 184 ? 17.143 -8.683 -9.572 1.00 95.94 184 ARG A O 1
ATOM 1460 N N . TYR A 1 185 ? 15.541 -7.129 -9.681 1.00 97.62 185 TYR A N 1
ATOM 1461 C CA . TYR A 1 185 ? 15.062 -7.542 -10.992 1.00 97.62 185 TYR A CA 1
ATOM 1462 C C . TYR A 1 185 ? 15.880 -6.847 -12.070 1.00 97.62 185 TYR A C 1
ATOM 1464 O O . TYR A 1 185 ? 16.000 -5.622 -12.054 1.00 97.62 185 TYR A O 1
ATOM 1472 N N . GLU A 1 186 ? 16.392 -7.633 -13.009 1.00 97.31 186 GLU A N 1
ATOM 1473 C CA . GLU A 1 186 ? 17.292 -7.214 -14.074 1.00 97.31 186 GLU A CA 1
ATOM 1474 C C . GLU A 1 186 ? 16.666 -7.448 -15.457 1.00 97.31 186 GLU A C 1
ATOM 1476 O O . GLU A 1 186 ? 16.008 -8.463 -15.715 1.00 97.31 186 GLU A O 1
ATOM 1481 N N . PHE A 1 187 ? 16.887 -6.495 -16.362 1.00 97.69 187 PHE A N 1
ATOM 1482 C CA . PHE A 1 187 ? 16.636 -6.646 -17.791 1.00 97.69 187 PHE A CA 1
ATOM 1483 C C . PHE A 1 187 ? 17.719 -5.939 -18.605 1.00 97.69 187 PHE A C 1
ATOM 1485 O O . PHE A 1 187 ? 17.966 -4.752 -18.401 1.00 97.69 187 PHE A O 1
ATOM 1492 N N . THR A 1 188 ? 18.312 -6.639 -19.569 1.00 97.44 188 THR A N 1
ATOM 1493 C CA . THR A 1 188 ? 19.328 -6.082 -20.471 1.00 97.44 188 THR A CA 1
ATOM 1494 C C . THR A 1 188 ? 18.789 -5.974 -21.888 1.00 97.44 188 THR A C 1
ATOM 1496 O O . THR A 1 188 ? 18.165 -6.901 -22.408 1.00 97.44 188 THR A O 1
ATOM 1499 N N . TYR A 1 189 ? 19.057 -4.839 -22.528 1.00 97.12 189 TYR A N 1
ATOM 1500 C CA . TYR A 1 189 ? 18.693 -4.583 -23.914 1.00 97.12 189 TYR A CA 1
ATOM 1501 C C . TYR A 1 189 ? 19.868 -3.996 -24.693 1.00 97.12 189 TYR A C 1
ATOM 1503 O O . TYR A 1 189 ? 20.548 -3.095 -24.207 1.00 97.12 189 TYR A O 1
ATOM 1511 N N . ASP A 1 190 ? 20.076 -4.483 -25.916 1.00 97.00 190 ASP A N 1
ATOM 1512 C CA . ASP A 1 190 ? 21.094 -3.966 -26.832 1.00 97.00 190 ASP A CA 1
ATOM 1513 C C . ASP A 1 190 ? 20.510 -2.858 -27.725 1.00 97.00 190 ASP A C 1
ATOM 1515 O O . ASP A 1 190 ? 19.727 -3.102 -28.653 1.00 97.00 190 ASP A O 1
ATOM 1519 N N . PHE A 1 191 ? 20.867 -1.606 -27.431 1.00 95.56 191 PHE A N 1
ATOM 1520 C CA . PHE A 1 191 ? 20.442 -0.455 -28.218 1.00 95.56 191 PHE A CA 1
ATOM 1521 C C . PHE A 1 191 ? 21.316 -0.290 -29.462 1.00 95.56 191 PHE A C 1
ATOM 1523 O O . PHE A 1 191 ? 22.465 0.140 -29.391 1.00 95.56 191 PHE A O 1
ATOM 1530 N N . THR A 1 192 ? 20.718 -0.534 -30.628 1.00 95.44 192 THR A N 1
ATOM 1531 C CA . THR A 1 192 ? 21.390 -0.428 -31.937 1.00 95.44 192 THR A CA 1
ATOM 1532 C C . THR A 1 192 ? 21.139 0.893 -32.664 1.00 95.44 192 THR A C 1
ATOM 1534 O O . THR A 1 192 ? 21.776 1.177 -33.676 1.00 95.44 192 THR A O 1
ATOM 1537 N N . THR A 1 193 ? 20.199 1.712 -32.184 1.00 94.81 193 THR A N 1
ATOM 1538 C CA . THR A 1 193 ? 19.833 2.998 -32.795 1.00 94.81 193 THR A CA 1
ATOM 1539 C C . THR A 1 193 ? 19.776 4.087 -31.731 1.00 94.81 193 THR A C 1
ATOM 1541 O O . THR A 1 193 ? 19.219 3.886 -30.656 1.00 94.81 193 THR A O 1
ATOM 1544 N N . ALA A 1 194 ? 20.364 5.249 -32.021 1.00 96.12 194 ALA A N 1
ATOM 1545 C CA . ALA A 1 194 ? 20.312 6.391 -31.117 1.00 96.12 194 ALA A CA 1
ATOM 1546 C C . ALA A 1 194 ? 18.914 7.021 -31.135 1.00 96.12 194 ALA A C 1
ATOM 1548 O O . ALA A 1 194 ? 18.271 7.119 -32.183 1.00 96.12 194 ALA A O 1
ATOM 1549 N N . GLY A 1 195 ? 18.453 7.483 -29.980 1.00 95.31 195 GLY A N 1
ATOM 1550 C CA . GLY A 1 195 ? 17.128 8.063 -29.837 1.00 95.31 195 GLY A CA 1
ATOM 1551 C C . GLY A 1 195 ? 16.635 8.061 -28.399 1.00 95.31 195 GLY A C 1
ATOM 1552 O O . GLY A 1 195 ? 17.297 7.573 -27.483 1.00 95.31 195 GLY A O 1
ATOM 1553 N N . THR A 1 196 ? 15.445 8.622 -28.212 1.00 95.81 196 THR A N 1
ATOM 1554 C CA . THR A 1 196 ? 14.751 8.591 -26.925 1.00 95.81 196 THR A CA 1
ATOM 1555 C C . THR A 1 196 ? 13.812 7.397 -26.882 1.00 95.81 196 THR A C 1
ATOM 1557 O O . THR A 1 196 ? 12.914 7.283 -27.717 1.00 95.81 196 THR A O 1
ATOM 1560 N N . TYR A 1 197 ? 13.982 6.551 -25.872 1.00 95.62 197 TYR A N 1
ATOM 1561 C CA . TYR A 1 197 ? 13.124 5.403 -25.614 1.00 95.62 197 TYR A CA 1
ATOM 1562 C C . TYR A 1 197 ? 12.350 5.639 -24.326 1.00 95.62 197 TYR A C 1
ATOM 1564 O O . TYR A 1 197 ? 12.937 5.885 -23.273 1.00 95.62 197 TYR A O 1
ATOM 1572 N N . ASN A 1 198 ? 11.025 5.560 -24.403 1.00 96.69 198 ASN A N 1
ATOM 1573 C CA . ASN A 1 198 ? 10.182 5.561 -23.216 1.00 96.69 198 ASN A CA 1
ATOM 1574 C C . ASN A 1 198 ? 10.014 4.121 -22.742 1.00 96.69 198 ASN A C 1
ATOM 1576 O O . ASN A 1 198 ? 9.795 3.220 -23.553 1.00 96.69 198 ASN A O 1
ATOM 1580 N N . PHE A 1 199 ? 10.076 3.903 -21.437 1.00 96.81 199 PHE A N 1
ATOM 1581 C CA . PHE A 1 199 ? 9.936 2.579 -20.856 1.00 96.81 199 PHE A CA 1
ATOM 1582 C C . PHE A 1 199 ? 9.110 2.602 -19.573 1.00 96.81 199 PHE A C 1
ATOM 1584 O O . PHE A 1 199 ? 8.916 3.645 -18.941 1.00 96.81 199 PHE A O 1
ATOM 1591 N N . ALA A 1 200 ? 8.629 1.425 -19.200 1.00 97.56 200 ALA A N 1
ATOM 1592 C CA . ALA A 1 200 ? 7.940 1.160 -17.960 1.00 97.56 200 ALA A CA 1
ATOM 1593 C C . ALA A 1 200 ? 8.467 -0.127 -17.320 1.00 97.56 200 ALA A C 1
ATOM 1595 O O . ALA A 1 200 ? 8.797 -1.076 -18.024 1.00 97.56 200 ALA A O 1
ATOM 1596 N N . VAL A 1 201 ? 8.512 -0.163 -15.993 1.00 98.00 201 VAL A N 1
ATOM 1597 C CA . VAL A 1 201 ? 8.667 -1.387 -15.205 1.00 98.00 201 VAL A CA 1
ATOM 1598 C C . VAL A 1 201 ? 7.339 -1.649 -14.516 1.00 98.00 201 VAL A C 1
ATOM 1600 O O . VAL A 1 201 ? 6.773 -0.739 -13.910 1.00 98.00 201 VAL A O 1
ATOM 1603 N N . ILE A 1 202 ? 6.821 -2.863 -14.652 1.00 98.00 202 ILE A N 1
ATOM 1604 C CA . ILE A 1 202 ? 5.502 -3.262 -14.168 1.00 98.00 202 ILE A CA 1
ATOM 1605 C C . ILE A 1 202 ? 5.697 -4.443 -13.226 1.00 98.00 202 ILE A C 1
ATOM 1607 O O . ILE A 1 202 ? 6.148 -5.504 -13.651 1.00 98.00 202 ILE A O 1
ATOM 1611 N N . ALA A 1 203 ? 5.353 -4.260 -11.958 1.00 98.12 203 ALA A N 1
ATOM 1612 C CA . ALA A 1 203 ? 5.307 -5.323 -10.966 1.00 98.12 203 ALA A CA 1
ATOM 1613 C C . ALA A 1 203 ? 3.859 -5.787 -10.777 1.00 98.12 203 ALA A C 1
ATOM 1615 O O . ALA A 1 203 ? 2.939 -4.966 -10.777 1.00 98.12 203 ALA A O 1
ATOM 1616 N N . THR A 1 204 ? 3.657 -7.094 -10.636 1.00 97.50 204 THR A N 1
ATOM 1617 C CA . THR A 1 204 ? 2.353 -7.710 -10.363 1.00 97.50 204 THR A CA 1
ATOM 1618 C C . THR A 1 204 ? 2.519 -8.785 -9.298 1.00 97.50 204 THR A C 1
ATOM 1620 O O . THR A 1 204 ? 3.389 -9.650 -9.439 1.00 97.50 204 THR A O 1
ATOM 1623 N N . ASP A 1 205 ? 1.700 -8.742 -8.253 1.00 96.06 205 ASP A N 1
ATOM 1624 C CA . ASP A 1 205 ? 1.652 -9.776 -7.213 1.00 96.06 205 ASP A CA 1
ATOM 1625 C C . ASP A 1 205 ? 0.714 -10.947 -7.583 1.00 96.06 205 ASP A C 1
ATOM 1627 O O . ASP A 1 205 ? 0.096 -10.971 -8.652 1.00 96.06 205 ASP A O 1
ATOM 1631 N N . GLU A 1 206 ? 0.643 -11.965 -6.722 1.00 93.94 206 GLU A N 1
ATOM 1632 C CA . GLU A 1 206 ? -0.265 -13.112 -6.880 1.00 93.94 206 GLU A CA 1
ATOM 1633 C C . GLU A 1 206 ? -1.747 -12.741 -6.682 1.00 93.94 206 GLU A C 1
ATOM 1635 O O . GLU A 1 206 ? -2.622 -13.453 -7.183 1.00 93.94 206 GLU A O 1
ATOM 1640 N N . ALA A 1 207 ? -2.040 -11.639 -5.986 1.00 91.75 207 ALA A N 1
ATOM 1641 C CA . ALA A 1 207 ? -3.393 -11.129 -5.775 1.00 91.75 207 ALA A CA 1
ATOM 1642 C C . ALA A 1 207 ? -3.933 -10.326 -6.973 1.00 91.75 207 ALA A C 1
ATOM 1644 O O . ALA A 1 207 ? -5.143 -10.120 -7.093 1.00 91.75 207 ALA A O 1
ATOM 1645 N N . GLY A 1 208 ? -3.054 -9.944 -7.901 1.00 92.31 208 GLY A N 1
ATOM 1646 C CA . GLY A 1 208 ? -3.357 -9.161 -9.090 1.00 92.31 208 GLY A CA 1
ATOM 1647 C C . GLY A 1 208 ? -3.193 -7.651 -8.911 1.00 92.31 208 GLY A C 1
ATOM 1648 O O . GLY A 1 208 ? -3.548 -6.918 -9.838 1.00 92.31 208 GLY A O 1
ATOM 1649 N N . ASN A 1 209 ? -2.658 -7.176 -7.783 1.00 93.81 209 ASN A N 1
ATOM 1650 C CA . ASN A 1 209 ? -2.309 -5.770 -7.612 1.00 93.81 209 ASN A CA 1
ATOM 1651 C C . ASN A 1 209 ? -1.090 -5.435 -8.475 1.00 93.81 209 ASN A C 1
ATOM 1653 O O . ASN A 1 209 ? -0.232 -6.281 -8.760 1.00 93.81 209 ASN A O 1
ATOM 1657 N N . THR A 1 210 ? -1.021 -4.190 -8.947 1.00 96.69 210 THR A N 1
ATOM 1658 C CA . THR A 1 210 ? -0.011 -3.798 -9.933 1.00 96.69 210 THR A CA 1
ATOM 1659 C C . THR A 1 210 ? 0.558 -2.427 -9.655 1.00 96.69 210 THR A C 1
ATOM 1661 O O . THR A 1 210 ? -0.186 -1.462 -9.506 1.00 96.69 210 THR A O 1
ATOM 1664 N N . GLN A 1 211 ? 1.878 -2.311 -9.757 1.00 97.44 211 GLN A N 1
ATOM 1665 C CA . GLN A 1 211 ? 2.561 -1.027 -9.735 1.00 97.44 211 GLN A CA 1
ATOM 1666 C C . GLN A 1 211 ? 3.346 -0.833 -11.020 1.00 97.44 211 GLN A C 1
ATOM 1668 O O . GLN A 1 211 ? 4.093 -1.703 -11.461 1.00 97.44 211 GLN A O 1
ATOM 1673 N N . THR A 1 212 ? 3.181 0.344 -11.618 1.00 97.56 212 THR A N 1
ATOM 1674 C CA . THR A 1 212 ? 3.930 0.748 -12.806 1.00 97.56 212 THR A CA 1
ATOM 1675 C C . THR A 1 212 ? 4.850 1.908 -12.469 1.00 97.56 212 THR A C 1
ATOM 1677 O O . THR A 1 212 ? 4.426 2.912 -11.895 1.00 97.56 212 THR A O 1
ATOM 1680 N N . PHE A 1 213 ? 6.109 1.775 -12.860 1.00 96.88 213 PHE A N 1
ATOM 1681 C CA . PHE A 1 213 ? 7.107 2.828 -12.858 1.00 96.88 213 PHE A CA 1
ATOM 1682 C C . PHE A 1 213 ? 7.402 3.228 -14.313 1.00 96.88 213 PHE A C 1
ATOM 1684 O O . PHE A 1 213 ? 7.684 2.354 -15.120 1.00 96.88 213 PHE A O 1
ATOM 1691 N N . THR A 1 214 ? 7.375 4.516 -14.672 1.00 96.62 214 THR A N 1
ATOM 1692 C CA . THR A 1 214 ? 7.623 4.979 -16.058 1.00 96.62 214 THR A CA 1
ATOM 1693 C C . THR A 1 214 ? 8.777 5.972 -16.146 1.00 96.62 214 THR A C 1
ATOM 1695 O O . THR A 1 214 ? 8.871 6.888 -15.326 1.00 96.62 214 THR A O 1
ATOM 1698 N N . SER A 1 215 ? 9.620 5.859 -17.174 1.00 96.31 215 SER A N 1
ATOM 1699 C CA . SER A 1 215 ? 10.676 6.836 -17.461 1.00 96.31 215 SER A CA 1
ATOM 1700 C C . SER A 1 215 ? 11.079 6.847 -18.938 1.00 96.31 215 SER A C 1
ATOM 1702 O O . SER A 1 215 ? 10.455 6.202 -19.778 1.00 96.31 215 SER A O 1
ATOM 1704 N N . SER A 1 216 ? 12.125 7.606 -19.252 1.00 96.25 216 SER A N 1
ATOM 1705 C CA . SER A 1 216 ? 12.723 7.682 -20.579 1.00 96.25 216 SER A CA 1
ATOM 1706 C C . SER A 1 216 ? 14.241 7.635 -20.489 1.00 96.25 216 SER A C 1
ATOM 1708 O O . SER A 1 216 ? 14.825 8.173 -19.546 1.00 96.25 216 SER A O 1
ATOM 1710 N N . ILE A 1 217 ? 14.868 7.061 -21.506 1.00 96.88 217 ILE A N 1
ATOM 1711 C CA . ILE A 1 217 ? 16.317 7.013 -21.686 1.00 96.88 217 ILE A CA 1
ATOM 1712 C C . ILE A 1 217 ? 16.680 7.658 -23.024 1.00 96.88 217 ILE A C 1
ATOM 1714 O O . ILE A 1 217 ? 16.048 7.376 -24.043 1.00 96.88 217 ILE A O 1
ATOM 1718 N N . LEU A 1 218 ? 17.665 8.556 -23.016 1.00 97.19 218 LEU A N 1
ATOM 1719 C CA . LEU A 1 218 ? 18.234 9.146 -24.226 1.00 97.19 218 LEU A CA 1
ATOM 1720 C C . LEU A 1 218 ? 19.541 8.430 -24.557 1.00 97.19 218 LEU A C 1
ATOM 1722 O O . LEU A 1 218 ? 20.559 8.631 -23.887 1.00 97.19 218 LEU A O 1
ATOM 1726 N N . VAL A 1 219 ? 19.488 7.636 -25.622 1.00 96.81 219 VAL A N 1
ATOM 1727 C CA . VAL A 1 219 ? 20.623 6.887 -26.148 1.00 96.81 219 VAL A CA 1
ATOM 1728 C C . VAL A 1 219 ? 21.294 7.686 -27.263 1.00 96.81 219 VAL A C 1
ATOM 1730 O O . VAL A 1 219 ? 20.620 8.176 -28.173 1.00 96.81 219 VAL A O 1
ATOM 1733 N N . ILE A 1 220 ? 22.617 7.824 -27.204 1.00 96.12 220 ILE A N 1
ATOM 1734 C CA . ILE A 1 220 ? 23.426 8.589 -28.158 1.00 96.12 220 ILE A CA 1
ATOM 1735 C C . ILE A 1 220 ? 24.505 7.715 -28.801 1.00 96.12 220 ILE A C 1
ATOM 1737 O O . ILE A 1 220 ? 24.963 6.726 -28.228 1.00 96.12 220 ILE A O 1
ATOM 1741 N N . ASN A 1 221 ? 24.953 8.113 -29.991 1.00 92.06 221 ASN A N 1
ATOM 1742 C CA . ASN A 1 221 ? 26.149 7.531 -30.593 1.00 92.06 221 ASN A CA 1
ATOM 1743 C C . ASN A 1 221 ? 27.367 7.849 -29.712 1.00 92.06 221 ASN A C 1
ATOM 1745 O O . ASN A 1 221 ? 27.490 8.976 -29.227 1.00 92.06 221 ASN A O 1
ATOM 1749 N N . GLN A 1 222 ? 28.271 6.884 -29.531 1.00 73.94 222 GLN A N 1
ATOM 1750 C CA . GLN A 1 222 ? 29.577 7.184 -28.946 1.00 73.94 222 GLN A CA 1
ATOM 1751 C C . GLN A 1 222 ? 30.363 8.086 -29.911 1.00 73.94 222 GLN A C 1
ATOM 1753 O O . GLN A 1 222 ? 30.361 7.839 -31.120 1.00 73.94 222 GLN A O 1
ATOM 1758 N N . PHE A 1 223 ? 30.961 9.154 -29.380 1.00 57.97 223 PHE A N 1
ATOM 1759 C CA . PHE A 1 223 ? 31.845 10.061 -30.117 1.00 57.97 223 PHE A CA 1
ATOM 1760 C C . PHE A 1 223 ? 33.291 9.577 -30.061 1.00 57.97 223 PHE A C 1
ATOM 1762 O O . PHE A 1 223 ? 33.706 9.126 -28.969 1.00 57.97 223 PHE A O 1
#

Secondary structure (DSSP, 8-state):
----PPPPPP-------PPPP--HHHHHHHHHHHHHHHHHHHHHHHHHHHHHHTTTTT-HHHHHHHHHHHHHHHHHHHTTSS---TT--HHHHHHHHHHHHHHHHHHHHHHHSTTT---SPPEEEEEEEEETTEEEPSSEEEEESEEEEEEEEEE-SS-EEEEEEEEESSS-EEEEPEE-TTS-EEEEEEE-S-EEEEEEEEEEETT--EEEEEEEEEEE---

Foldseek 3Di:
DDDDDDDDDPPDPDDDDDPPDDDPVVVVLLVVLLVVLLVVLLVVLLVLLVVLLVCVVVPNVVSLVSQLCCLVCSVVVCVPPPGDCPSPDPVSSNVSSVSSSVSSVVSNVVCCAPPNHFPDAKDKDDWWKDDPPDIADPVQEAAEAFKIKIKIQIDGRAAWPFKWKWWDDDDIDIDTFDQDPVRITMDMDGGPDFAKIKMKIWTAGPNGHIDIDIHIHGYDYDD

Sequence (223 aa):
MAQKKRKEPEVKEEYNFTPPDFNEKEFLEKDITVTKTVLISALLAVIFGVVAYFTTDISFVIGLLLIVVGAVALKWIFQFLPVDLSSVEIKTWLGNGAMFFFLALGIWVLLLNPPFGDTVDPQIHDMEVWAGDVQYNRPYNNVPLGEVTFNATVIDNGKLAKVQFSFTGSNPQTFDMVLGEDGRYEFTYDFTTAGTYNFAVIATDEAGNTQTFTSSILVINQF

Mean predicted aligned error: 8.71 Å

Nearest PDB structures (foldseek):
  2yn3-assembly1_A  TM=7.556E-01  e=1.625E-04  Salmonella enterica subsp. enterica serovar Typhimurium str. LT2
  2yn5-assembly1_B  TM=7.447E-01  e=3.890E-04  Salmonella enterica subsp. enterica serovar Typhimurium str. LT2
  2yn3-assembly1_C  TM=6.819E-01  e=4.123E-04  Salmonella enterica subsp. enterica serovar Typhimurium str. LT2
  5f7s-assembly1_A  TM=8.013E-01  e=2.815E-03  Trueperella pyogenes
  7y8i-assembly4_D  TM=6.970E-01  e=1.109E-03  Chelicerata

Solvent-accessible surface area (backbone atoms only — not comparable to full-atom values): 12711 Å² total; per-residue (Å²): 136,85,84,80,81,78,79,80,82,82,79,76,80,75,85,76,86,72,82,78,84,83,56,66,66,64,50,51,54,44,52,51,43,49,50,50,51,49,54,52,38,50,53,50,13,48,52,45,7,54,54,24,50,76,30,45,91,81,35,60,67,57,22,52,48,52,37,54,51,45,26,72,42,42,72,64,58,48,70,79,45,102,60,80,61,87,78,60,50,72,68,57,52,53,52,41,22,51,50,17,36,55,47,11,50,50,44,24,56,51,45,43,31,62,96,70,28,69,74,67,59,40,45,83,41,76,76,41,38,28,49,78,97,44,77,48,59,87,77,34,62,76,38,60,59,39,61,34,37,40,36,29,36,68,49,58,87,66,53,76,64,49,44,32,41,27,45,53,71,98,75,62,47,77,44,77,39,46,78,44,97,88,67,30,33,36,46,75,48,72,41,88,70,66,46,78,46,38,34,35,42,40,36,29,33,75,75,67,39,62,29,78,48,79,55,58,38,33,32,30,75,81,130

pLDDT: mean 91.15, std 10.22, range [41.91, 98.62]

Radius of gyration: 34.01 Å; Cα contacts (8 Å, |Δi|>4): 348; chains: 1; bounding box: 61×72×108 Å